Protein AF-A0A9P1H6F4-F1 (afdb_monomer)

pLDDT: mean 75.66, std 14.81, range [47.97, 95.88]

Radius of gyration: 27.4 Å; Cα contacts (8 Å, |Δi|>4): 92; chains: 1; bounding box: 58×53×86 Å

Foldseek 3Di:
DPQLVVQLVLLLVVLVVVVVVVVVVLVVVPPVVCVVVPPLVVVLVVVLVVLVVQLVSLVVQLCCLVPVVVPGDDDPPPFQFFDPVDTDTSPPPVSVVSNVVSVVSNVVSVVCNVCSVVVSVVSVVVSVVVVVVVVVPPPPVVVVVVVVVVVVVVVSVVVVVVVVVVSVVVSVCRNVVSCVVVVPPDPPPPPDPVNVVVVVVVVVVVVVVVVVVCCCVVVPCPDPDPPDDDPDPPDDDDDDDDPPPPPPPDDDDD

Organism: NCBI:txid1442378

Solvent-accessible surface area (backbone atoms only — not comparable to full-atom values): 15198 Å² total; per-residue (Å²): 131,79,58,67,62,56,59,49,52,57,51,52,50,50,50,47,49,52,48,50,53,52,48,48,59,56,58,67,66,44,64,78,57,56,69,78,53,63,51,61,69,58,50,49,51,52,53,49,54,48,49,52,51,50,31,52,51,25,48,51,50,31,47,33,62,72,47,49,63,76,70,49,73,75,68,92,77,81,69,61,53,37,62,70,101,44,93,36,47,46,91,44,70,56,38,58,50,50,41,51,55,28,46,51,50,30,52,52,38,51,51,52,60,70,43,42,66,58,52,51,54,51,50,57,54,50,52,58,58,49,56,69,53,53,79,76,46,84,86,71,49,69,70,63,49,54,61,51,50,60,56,47,54,58,65,54,50,55,58,49,51,55,50,50,54,52,50,52,53,49,47,50,50,53,50,51,50,27,36,61,74,63,66,62,73,75,79,85,54,74,80,49,67,82,58,46,53,61,51,54,52,51,50,53,51,51,51,52,53,50,48,54,54,50,47,52,66,73,60,49,80,74,75,80,76,78,89,75,82,80,96,65,94,67,92,70,93,76,82,76,83,79,91,80,75,77,82,81,78,77,84,76,85,131

Nearest PDB structures (foldseek):
  3ja6-assembly1_I  TM=1.968E-01  e=1.877E-01  Escherichia coli
  8i21-assembly1_A  TM=1.907E-01  e=8.204E+00  Saccharomyces cerevisiae S288C

Mean predicted aligned error: 12.51 Å

Sequence (254 aa):
MRGSEIYFFSWLTLSQAVAIVFLQFNTFSSVAEMRKMLDGNRMLKINACFLIILALVACYYTWFFWKGLDILPGSECGRDYAFFFSKASIYGWLRTLQKVVWGILMATSGICLLFLPCIYLMGRQASSMFEDMSDMEDHEVGHVFGDMIHQMRFQVSVPFLITAIFATSFVTLSAELPIHWNGITGVQSMKPVGQLVPFVVAIGLSVNVFYQVVKRYLFGDDGGGSDCDNDSDDGDGVQCPQLSQLDDQYGIPL

Secondary structure (DSSP, 8-state):
--SHHHHHHHHHHHHHHHHHHHHHHHHHT-HHHHTTT--HHHHHHHHHHHHHHHHHHHHHHHHIIIIIHHHSPPPTTS--EEESSSEEEIIIIIHHHHHHHHHHHHHHHHHHHHHHHHHHHHHHHHHHHHHHHHTT-TTTHHHHHHHHHHHHHHHHHHHHHHHHHHHHHHHHHHHHHHHHHTT--STT-S-SHHHHHHHHHHHHHHHHHHHHHHHHHHS--------------------PPP--SSSSS-----

Structure (mmCIF, N/CA/C/O backbone):
data_AF-A0A9P1H6F4-F1
#
_entry.id   AF-A0A9P1H6F4-F1
#
loop_
_atom_site.group_PDB
_atom_site.id
_atom_site.type_symbol
_atom_site.label_atom_id
_atom_site.label_alt_id
_atom_site.label_comp_id
_atom_site.label_asym_id
_atom_site.label_entity_id
_atom_site.label_seq_id
_atom_site.pdbx_PDB_ins_code
_atom_site.Cartn_x
_atom_site.Cartn_y
_atom_site.Cartn_z
_atom_site.occupancy
_atom_site.B_iso_or_equiv
_atom_site.auth_seq_id
_atom_site.auth_comp_id
_atom_site.auth_asym_id
_atom_site.auth_atom_id
_atom_site.pdbx_PDB_model_num
ATOM 1 N N . MET A 1 1 ? -21.251 -3.566 19.341 1.00 49.12 1 MET A N 1
ATOM 2 C CA . MET A 1 1 ? -20.561 -4.018 18.109 1.00 49.12 1 MET A CA 1
ATOM 3 C C . MET A 1 1 ? -19.944 -2.899 17.245 1.00 49.12 1 MET A C 1
ATOM 5 O O . MET A 1 1 ? -19.369 -3.242 16.232 1.00 49.12 1 MET A O 1
ATOM 9 N N . ARG A 1 2 ? -19.969 -1.594 17.592 1.00 54.22 2 ARG A N 1
ATOM 10 C CA . ARG A 1 2 ? -19.520 -0.532 16.649 1.00 54.22 2 ARG A CA 1
ATOM 11 C C . ARG A 1 2 ? -18.096 0.024 16.827 1.00 54.22 2 ARG A C 1
ATOM 13 O O . ARG A 1 2 ? -17.611 0.688 15.923 1.00 54.22 2 ARG A O 1
ATOM 20 N N . GLY A 1 3 ? -17.420 -0.226 17.950 1.00 53.19 3 GLY A N 1
ATOM 21 C CA . GLY A 1 3 ? -16.064 0.302 18.177 1.00 53.19 3 GLY A CA 1
ATOM 22 C C . GLY A 1 3 ? -14.970 -0.553 17.534 1.00 53.19 3 GLY A C 1
ATOM 23 O O . GLY A 1 3 ? -14.107 -0.042 16.831 1.00 53.19 3 GLY A O 1
ATOM 24 N N . SER A 1 4 ? -15.040 -1.872 17.726 1.00 53.03 4 SER A N 1
ATOM 25 C CA . SER A 1 4 ? -13.977 -2.819 17.369 1.00 53.03 4 SER A CA 1
ATOM 26 C C . SER A 1 4 ? -13.657 -2.915 15.873 1.00 53.03 4 SER A C 1
ATOM 28 O O . SER A 1 4 ? -12.507 -3.149 15.508 1.00 53.03 4 SER A O 1
ATOM 30 N N . GLU A 1 5 ? -14.650 -2.710 15.006 1.00 59.59 5 GLU A N 1
ATOM 31 C CA . GLU A 1 5 ? -14.491 -2.796 13.546 1.00 59.59 5 GLU A CA 1
ATOM 32 C C . GLU A 1 5 ? -13.590 -1.679 12.991 1.00 59.59 5 GLU A C 1
ATOM 34 O O . GLU A 1 5 ? -12.865 -1.878 12.017 1.00 59.59 5 GLU A O 1
ATOM 39 N N . ILE A 1 6 ? -13.559 -0.520 13.654 1.00 59.78 6 ILE A N 1
ATOM 40 C CA . ILE A 1 6 ? -12.785 0.646 13.212 1.00 59.78 6 ILE A CA 1
ATOM 41 C C . ILE A 1 6 ? -11.283 0.441 13.481 1.00 59.78 6 ILE A C 1
ATOM 43 O O . ILE A 1 6 ? -10.440 0.827 12.669 1.00 59.78 6 ILE A O 1
ATOM 47 N N . TYR A 1 7 ? -10.930 -0.231 14.583 1.00 56.53 7 TYR A N 1
ATOM 48 C CA . TYR A 1 7 ? -9.532 -0.527 14.922 1.00 56.53 7 TYR A CA 1
ATOM 49 C C . TYR A 1 7 ? -8.914 -1.570 13.984 1.00 56.53 7 TYR A C 1
ATOM 51 O O . TYR A 1 7 ? -7.739 -1.458 13.633 1.00 56.53 7 TYR A O 1
ATOM 59 N N . PHE A 1 8 ? -9.719 -2.542 13.543 1.00 57.94 8 PHE A N 1
ATOM 60 C CA . PHE A 1 8 ? -9.331 -3.525 12.533 1.00 57.94 8 PHE A CA 1
ATOM 61 C C . PHE A 1 8 ? -8.997 -2.845 11.202 1.00 57.94 8 PHE A C 1
ATOM 63 O O . PHE A 1 8 ? -7.945 -3.099 10.615 1.00 57.94 8 PHE A O 1
ATOM 70 N N . PHE A 1 9 ? -9.854 -1.917 10.769 1.00 58.94 9 PHE A N 1
ATOM 71 C CA . PHE A 1 9 ? -9.670 -1.201 9.511 1.00 58.94 9 PHE A CA 1
ATOM 72 C C . PHE A 1 9 ? -8.384 -0.361 9.511 1.00 58.94 9 PHE A C 1
ATOM 74 O O . PHE A 1 9 ? -7.624 -0.414 8.551 1.00 58.94 9 PHE A O 1
ATOM 81 N N . SER A 1 10 ? -8.080 0.334 10.616 1.00 60.88 10 SER A N 1
ATOM 82 C CA . SER A 1 10 ? -6.888 1.189 10.743 1.00 60.88 10 SER A CA 1
ATOM 83 C C . SER A 1 10 ? -5.559 0.416 10.682 1.00 60.88 10 SER A C 1
ATOM 85 O O . SER A 1 10 ? -4.596 0.871 10.056 1.00 60.88 10 SER A O 1
ATOM 87 N N . TRP A 1 11 ? -5.495 -0.773 11.284 1.00 60.31 11 TRP A N 1
ATOM 88 C CA . TRP A 1 11 ? -4.294 -1.615 11.248 1.00 60.31 11 TRP A CA 1
ATOM 89 C C . TRP A 1 11 ? -4.117 -2.341 9.915 1.00 60.31 11 TRP A C 1
ATOM 91 O O . TRP A 1 11 ? -3.005 -2.380 9.378 1.00 60.31 11 TRP A O 1
ATOM 101 N N . LEU A 1 12 ? -5.215 -2.834 9.336 1.00 63.44 12 LEU A N 1
ATOM 102 C CA . LEU A 1 12 ? -5.216 -3.429 8.004 1.00 63.44 12 LEU A CA 1
ATOM 103 C C . LEU A 1 12 ? -4.669 -2.431 6.978 1.00 63.44 12 LEU A C 1
ATOM 105 O O . LEU A 1 12 ? -3.762 -2.755 6.222 1.00 63.44 12 LEU A O 1
ATOM 109 N N . THR A 1 13 ? -5.108 -1.179 7.026 1.00 63.62 13 THR A N 1
ATOM 110 C CA . THR A 1 13 ? -4.606 -0.132 6.129 1.00 63.62 13 THR A CA 1
ATOM 111 C C . THR A 1 13 ? -3.166 0.292 6.395 1.00 63.62 13 THR A C 1
ATOM 113 O O . THR A 1 13 ? -2.501 0.693 5.452 1.00 63.62 13 THR A O 1
ATOM 116 N N . LEU A 1 14 ? -2.652 0.205 7.631 1.00 64.62 14 LEU A N 1
ATOM 117 C CA . LEU A 1 14 ? -1.231 0.468 7.906 1.00 64.62 14 LEU A CA 1
ATOM 118 C C . LEU A 1 14 ? -0.372 -0.626 7.264 1.00 64.62 14 LEU A C 1
ATOM 120 O O . LEU A 1 14 ? 0.584 -0.332 6.554 1.00 64.62 14 LEU A O 1
ATOM 124 N N . SER A 1 15 ? -0.740 -1.891 7.480 1.00 62.56 15 SER A N 1
ATOM 125 C CA . SER A 1 15 ? -0.035 -3.032 6.889 1.00 62.56 15 SER A CA 1
ATOM 126 C C . SER A 1 15 ? -0.139 -3.042 5.358 1.00 62.56 15 SER A C 1
ATOM 128 O O . SER A 1 15 ? 0.855 -3.293 4.682 1.00 62.56 15 SER A O 1
ATOM 130 N N . GLN A 1 16 ? -1.293 -2.657 4.805 1.00 63.84 16 GLN A N 1
ATOM 131 C CA . GLN A 1 16 ? -1.476 -2.454 3.370 1.00 63.84 16 GLN A CA 1
ATOM 132 C C . GLN A 1 16 ? -0.688 -1.252 2.854 1.00 63.84 16 GLN A C 1
ATOM 134 O O . GLN A 1 16 ? -0.071 -1.367 1.807 1.00 63.84 16 GLN A O 1
ATOM 139 N N . ALA A 1 17 ? -0.633 -0.127 3.569 1.00 61.78 17 ALA A N 1
ATOM 140 C CA . ALA A 1 17 ? 0.166 1.026 3.163 1.00 61.78 17 ALA A CA 1
ATOM 141 C C . ALA A 1 17 ? 1.660 0.679 3.133 1.00 61.78 17 ALA A C 1
ATOM 143 O O . ALA A 1 17 ? 2.339 1.004 2.165 1.00 61.78 17 ALA A O 1
ATOM 144 N N . VAL A 1 18 ? 2.159 -0.049 4.136 1.00 64.69 18 VAL A N 1
ATOM 145 C CA . VAL A 1 18 ? 3.541 -0.549 4.154 1.00 64.69 18 VAL A CA 1
ATOM 146 C C . VAL A 1 18 ? 3.776 -1.530 3.009 1.00 64.69 18 VAL A C 1
ATOM 148 O O . VAL A 1 18 ? 4.771 -1.394 2.306 1.00 64.69 18 VAL A O 1
ATOM 151 N N . ALA A 1 19 ? 2.859 -2.471 2.770 1.00 61.47 19 ALA A N 1
ATOM 152 C CA . ALA A 1 19 ? 2.961 -3.410 1.657 1.00 61.47 19 ALA A CA 1
ATOM 153 C C . ALA A 1 19 ? 2.922 -2.701 0.298 1.00 61.47 19 ALA A C 1
ATOM 155 O O . ALA A 1 19 ? 3.686 -3.062 -0.583 1.00 61.47 19 ALA A O 1
ATOM 156 N N . ILE A 1 20 ? 2.095 -1.668 0.128 1.00 62.69 20 ILE A N 1
ATOM 157 C CA . ILE A 1 20 ? 2.017 -0.866 -1.097 1.00 62.69 20 ILE A CA 1
ATOM 158 C C . ILE A 1 20 ? 3.311 -0.072 -1.293 1.00 62.69 20 ILE A C 1
ATOM 160 O O . ILE A 1 20 ? 3.851 -0.072 -2.393 1.00 62.69 20 ILE A O 1
ATOM 164 N N . VAL A 1 21 ? 3.848 0.555 -0.243 1.00 62.50 21 VAL A N 1
ATOM 165 C CA . VAL A 1 21 ? 5.129 1.278 -0.306 1.00 62.50 21 VAL A CA 1
ATOM 166 C C . VAL A 1 21 ? 6.282 0.322 -0.633 1.00 62.50 21 VAL A C 1
ATOM 168 O O . VAL A 1 21 ? 7.111 0.629 -1.488 1.00 62.50 21 VAL A O 1
ATOM 171 N N . PHE A 1 22 ? 6.311 -0.864 -0.019 1.00 61.53 22 PHE A N 1
ATOM 172 C CA . PHE A 1 22 ? 7.299 -1.898 -0.329 1.00 61.53 22 PHE A CA 1
ATOM 173 C C . PHE A 1 22 ? 7.138 -2.441 -1.745 1.00 61.53 22 PHE A C 1
ATOM 175 O O . PHE A 1 22 ? 8.130 -2.581 -2.455 1.00 61.53 22 PHE A O 1
ATOM 182 N N . LEU A 1 23 ? 5.909 -2.730 -2.174 1.00 56.09 23 LEU A N 1
ATOM 183 C CA . LEU A 1 23 ? 5.624 -3.159 -3.537 1.00 56.09 23 LEU A CA 1
ATOM 184 C C . LEU A 1 23 ? 6.142 -2.115 -4.514 1.00 56.09 23 LEU A C 1
ATOM 186 O O . LEU A 1 23 ? 6.874 -2.491 -5.409 1.00 56.09 23 LEU A O 1
ATOM 190 N N . GLN A 1 24 ? 5.893 -0.826 -4.279 1.00 60.03 24 GLN A N 1
ATOM 191 C CA . GLN A 1 24 ? 6.371 0.251 -5.145 1.00 60.03 24 GLN A CA 1
ATOM 192 C C . GLN A 1 24 ? 7.884 0.366 -5.223 1.00 60.03 24 GLN A C 1
ATOM 194 O O . GLN A 1 24 ? 8.406 0.557 -6.318 1.00 60.03 24 GLN A O 1
ATOM 199 N N . PHE A 1 25 ? 8.591 0.219 -4.103 1.00 55.44 25 PHE A N 1
ATOM 200 C CA . PHE A 1 25 ? 10.053 0.216 -4.119 1.00 55.44 25 PHE A CA 1
ATOM 201 C C . PHE A 1 25 ? 10.594 -0.947 -4.967 1.00 55.44 25 PHE A C 1
ATOM 203 O O . PHE A 1 25 ? 11.562 -0.793 -5.709 1.00 55.44 25 PHE A O 1
ATOM 210 N N . ASN A 1 26 ? 9.910 -2.093 -4.922 1.00 51.62 26 ASN A N 1
ATOM 211 C CA . ASN A 1 26 ? 10.248 -3.262 -5.726 1.00 51.62 26 ASN A CA 1
ATOM 212 C C . ASN A 1 26 ? 9.799 -3.130 -7.195 1.00 51.62 26 ASN A C 1
ATOM 214 O O . ASN A 1 26 ? 10.526 -3.571 -8.081 1.00 51.62 26 ASN A O 1
ATOM 218 N N . THR A 1 27 ? 8.670 -2.478 -7.499 1.00 53.06 27 THR A N 1
ATOM 219 C CA . THR A 1 27 ? 8.260 -2.202 -8.888 1.00 53.06 27 THR A CA 1
ATOM 220 C C . THR A 1 27 ? 9.206 -1.204 -9.550 1.00 53.06 27 THR A C 1
ATOM 222 O O . THR A 1 27 ? 9.515 -1.350 -10.729 1.00 53.06 27 THR A O 1
ATOM 225 N N . PHE A 1 28 ? 9.730 -0.237 -8.789 1.00 52.31 28 PHE A N 1
ATOM 226 C CA . PHE A 1 28 ? 10.756 0.699 -9.260 1.00 52.31 28 PHE A CA 1
ATOM 227 C C . PHE A 1 28 ? 12.088 0.003 -9.584 1.00 52.31 28 PHE A C 1
ATOM 229 O O . PHE A 1 28 ? 12.832 0.473 -10.437 1.00 52.31 28 PHE A O 1
ATOM 236 N N . SER A 1 29 ? 12.384 -1.139 -8.953 1.00 53.78 29 SER A N 1
ATOM 237 C CA . SER A 1 29 ? 13.586 -1.935 -9.239 1.00 53.78 29 SER A CA 1
ATOM 238 C C . SER A 1 29 ? 13.543 -2.636 -10.604 1.00 53.78 29 SER A C 1
ATOM 240 O O . SER A 1 29 ? 14.583 -3.081 -11.090 1.00 53.78 29 SER A O 1
ATOM 242 N N . SER A 1 30 ? 12.375 -2.756 -11.241 1.00 56.19 30 SER A N 1
ATOM 243 C CA . SER A 1 30 ? 12.238 -3.378 -12.560 1.00 56.19 30 SER A CA 1
ATOM 244 C C . SER A 1 30 ? 12.576 -2.374 -13.670 1.00 56.19 30 SER A C 1
ATOM 246 O O . SER A 1 30 ? 11.705 -1.851 -14.368 1.00 56.19 30 SER A O 1
ATOM 248 N N . VAL A 1 31 ? 13.875 -2.124 -13.846 1.00 48.03 31 VAL A N 1
ATOM 249 C CA . VAL A 1 31 ? 14.471 -1.225 -14.856 1.00 48.03 31 VAL A CA 1
ATOM 250 C C . VAL A 1 31 ? 13.989 -1.526 -16.291 1.00 48.03 31 VAL A C 1
ATOM 252 O O . VAL A 1 31 ? 13.907 -0.622 -17.119 1.00 48.03 31 VAL A O 1
ATOM 255 N N . ALA A 1 32 ? 13.583 -2.766 -16.584 1.00 50.22 32 ALA A N 1
ATOM 256 C CA . ALA A 1 32 ? 13.133 -3.190 -17.913 1.00 50.22 32 ALA A CA 1
ATOM 257 C C . ALA A 1 32 ? 11.721 -2.696 -18.309 1.00 50.22 32 ALA A C 1
ATOM 259 O O . ALA A 1 32 ? 11.457 -2.499 -19.493 1.00 50.22 32 ALA A O 1
ATOM 260 N N . GLU A 1 33 ? 10.823 -2.453 -17.347 1.00 56.53 33 GLU A N 1
ATOM 261 C CA . GLU A 1 33 ? 9.472 -1.913 -17.617 1.00 56.53 33 GLU A CA 1
ATOM 262 C C . GLU A 1 33 ? 9.468 -0.375 -17.663 1.00 56.53 33 GLU A C 1
ATOM 264 O O . GLU A 1 33 ? 8.653 0.227 -18.364 1.00 56.53 33 GLU A O 1
ATOM 269 N N . MET A 1 34 ? 10.436 0.277 -17.001 1.00 50.38 34 MET A N 1
ATOM 270 C CA . MET A 1 34 ? 10.606 1.734 -17.075 1.00 50.38 34 MET A CA 1
ATOM 271 C C . MET A 1 34 ? 10.836 2.227 -18.509 1.00 50.38 34 MET A C 1
ATOM 273 O O . MET A 1 34 ? 10.336 3.292 -18.860 1.00 50.38 34 MET A O 1
ATOM 277 N N . ARG A 1 35 ? 11.535 1.449 -19.350 1.00 54.47 35 ARG A N 1
ATOM 278 C CA . ARG A 1 35 ? 11.856 1.844 -20.734 1.00 54.47 35 ARG A CA 1
ATOM 279 C C . ARG A 1 35 ? 10.642 1.825 -21.670 1.00 54.47 35 ARG A C 1
ATOM 281 O O . ARG A 1 35 ? 10.586 2.620 -22.595 1.00 54.47 35 ARG A O 1
ATOM 288 N N . LYS A 1 36 ? 9.661 0.942 -21.439 1.00 53.50 36 LYS A N 1
ATOM 289 C CA . LYS A 1 36 ? 8.455 0.822 -22.287 1.00 53.50 36 LYS A CA 1
ATOM 290 C C . LYS A 1 36 ? 7.311 1.735 -21.845 1.00 53.50 36 LYS A C 1
ATOM 292 O O . LYS A 1 36 ? 6.423 2.030 -22.637 1.00 53.50 36 LYS A O 1
ATOM 297 N N . MET A 1 37 ? 7.348 2.229 -20.607 1.00 53.03 37 MET A N 1
ATOM 298 C CA . MET A 1 37 ? 6.386 3.208 -20.085 1.00 53.03 37 MET A CA 1
ATOM 299 C C . MET A 1 37 ? 6.862 4.666 -20.221 1.00 53.03 37 MET A C 1
ATOM 301 O O . MET A 1 37 ? 6.352 5.542 -19.521 1.00 53.03 37 MET A O 1
ATOM 305 N N . LEU A 1 38 ? 7.805 4.936 -21.134 1.00 55.53 38 LEU A N 1
ATOM 306 C CA . LEU A 1 38 ? 8.495 6.219 -21.348 1.00 55.53 38 LEU A CA 1
ATOM 307 C C . LEU A 1 38 ? 7.613 7.380 -21.855 1.00 55.53 38 LEU A C 1
ATOM 309 O O . LEU A 1 38 ? 8.129 8.413 -22.267 1.00 55.53 38 LEU A O 1
ATOM 313 N N . ASP A 1 39 ? 6.287 7.281 -21.764 1.00 69.75 39 ASP A N 1
ATOM 314 C CA . ASP A 1 39 ? 5.454 8.480 -21.710 1.00 69.75 39 ASP A CA 1
ATOM 315 C C . ASP A 1 39 ? 5.683 9.121 -20.329 1.00 69.75 39 ASP A C 1
ATOM 317 O O . ASP A 1 39 ? 4.920 8.898 -19.383 1.00 69.75 39 ASP A O 1
ATOM 321 N N . GLY A 1 40 ? 6.741 9.931 -20.187 1.00 70.81 40 GLY A N 1
ATOM 322 C CA . GLY A 1 40 ? 7.112 10.578 -18.916 1.00 70.81 40 GLY A CA 1
ATOM 323 C C . GLY A 1 40 ? 5.940 11.317 -18.246 1.00 70.81 40 GLY A C 1
ATOM 324 O O . GLY A 1 40 ? 5.812 11.345 -17.020 1.00 70.81 40 GLY A O 1
ATOM 325 N N . ASN A 1 41 ? 4.994 11.808 -19.053 1.00 78.06 41 ASN A N 1
ATOM 326 C CA . ASN A 1 41 ? 3.755 12.429 -18.592 1.00 78.06 41 ASN A CA 1
ATOM 327 C C . ASN A 1 41 ? 2.766 11.451 -17.927 1.00 78.06 41 ASN A C 1
ATOM 329 O O . ASN A 1 41 ? 2.052 11.854 -17.008 1.00 78.06 41 ASN A O 1
ATOM 333 N N . ARG A 1 42 ? 2.673 10.187 -18.367 1.00 80.12 42 ARG A N 1
ATOM 334 C CA . ARG A 1 42 ? 1.785 9.180 -17.754 1.00 80.12 42 ARG A CA 1
ATOM 335 C C . ARG A 1 42 ? 2.327 8.728 -16.403 1.00 80.12 42 ARG A C 1
ATOM 337 O O . ARG A 1 42 ? 1.576 8.726 -15.430 1.00 80.12 42 ARG A O 1
ATOM 344 N N . MET A 1 43 ? 3.623 8.434 -16.324 1.00 72.62 43 MET A N 1
ATOM 345 C CA . MET A 1 43 ? 4.273 8.010 -15.078 1.00 72.62 43 MET A CA 1
ATOM 346 C C . MET A 1 43 ? 4.220 9.100 -14.011 1.00 72.62 43 MET A C 1
ATOM 348 O O . MET A 1 43 ? 3.869 8.826 -12.864 1.00 72.62 43 MET A O 1
ATOM 352 N N . LEU A 1 44 ? 4.463 10.358 -14.393 1.00 79.69 44 LEU A N 1
ATOM 353 C CA . LEU A 1 44 ? 4.309 11.478 -13.470 1.00 79.69 44 LEU A CA 1
ATOM 354 C C . LEU A 1 44 ? 2.877 11.575 -12.932 1.00 79.69 44 LEU A C 1
ATOM 356 O O . LEU A 1 44 ? 2.697 11.741 -11.730 1.00 79.69 44 LEU A O 1
ATOM 360 N N . LYS A 1 45 ? 1.856 11.456 -13.791 1.00 84.06 45 LYS A N 1
ATOM 361 C CA . LYS A 1 45 ? 0.448 11.510 -13.363 1.00 84.06 45 LYS A CA 1
ATOM 362 C C . LYS A 1 45 ? 0.107 10.385 -12.389 1.00 84.06 45 LYS A C 1
ATOM 364 O O . LYS A 1 45 ? -0.561 10.645 -11.392 1.00 84.06 45 LYS A O 1
ATOM 369 N N . ILE A 1 46 ? 0.580 9.166 -12.652 1.00 82.12 46 ILE A N 1
ATOM 370 C CA . ILE A 1 46 ? 0.372 8.009 -11.770 1.00 82.12 46 ILE A CA 1
ATOM 371 C C . ILE A 1 46 ? 1.063 8.241 -10.420 1.00 82.12 46 ILE A C 1
ATOM 373 O O . ILE A 1 46 ? 0.416 8.127 -9.380 1.00 82.12 46 ILE A O 1
ATOM 377 N N . ASN A 1 47 ? 2.333 8.657 -10.425 1.00 79.94 47 ASN A N 1
ATOM 378 C CA . ASN A 1 47 ? 3.097 8.933 -9.205 1.00 79.94 47 ASN A CA 1
ATOM 379 C C . ASN A 1 47 ? 2.503 10.097 -8.400 1.00 79.94 47 ASN A C 1
ATOM 381 O O . ASN A 1 47 ? 2.399 10.018 -7.179 1.00 79.94 47 ASN A O 1
ATOM 385 N N . ALA A 1 48 ? 2.062 11.162 -9.071 1.00 86.88 48 ALA A N 1
ATOM 386 C CA . ALA A 1 48 ? 1.404 12.298 -8.438 1.00 86.88 48 ALA A CA 1
ATOM 387 C C . ALA A 1 48 ? 0.066 11.894 -7.811 1.00 86.88 48 ALA A C 1
ATOM 389 O O . ALA A 1 48 ? -0.185 12.205 -6.648 1.00 86.88 48 ALA A O 1
ATOM 390 N N . CYS A 1 49 ? -0.775 11.163 -8.550 1.00 88.56 49 CYS A N 1
ATOM 391 C CA . CYS A 1 49 ? -2.036 10.632 -8.037 1.00 88.56 49 CYS A CA 1
ATOM 392 C C . CYS A 1 49 ? -1.795 9.767 -6.797 1.00 88.56 49 CYS A C 1
ATOM 394 O O . CYS A 1 49 ? -2.464 9.932 -5.777 1.00 88.56 49 CYS A O 1
ATOM 396 N N . PHE A 1 50 ? -0.777 8.912 -6.850 1.00 82.69 50 PHE A N 1
ATOM 397 C CA . PHE A 1 50 ? -0.410 8.064 -5.734 1.00 82.69 50 PHE A CA 1
ATOM 398 C C . PHE A 1 50 ? 0.070 8.857 -4.509 1.00 82.69 50 PHE A C 1
ATOM 400 O O . PHE A 1 50 ? -0.410 8.613 -3.404 1.00 82.69 50 PHE A O 1
ATOM 407 N N . LEU A 1 51 ? 0.961 9.840 -4.686 1.00 84.44 51 LEU A N 1
ATOM 408 C CA . LEU A 1 51 ? 1.420 10.714 -3.599 1.00 84.44 51 LEU A CA 1
ATOM 409 C C . LEU A 1 51 ? 0.263 11.488 -2.956 1.00 84.44 51 LEU A C 1
ATOM 411 O O . LEU A 1 51 ? 0.227 11.633 -1.735 1.00 84.44 51 LEU A O 1
ATOM 415 N N . ILE A 1 52 ? -0.702 11.944 -3.758 1.00 89.56 52 ILE A N 1
ATOM 416 C CA . ILE A 1 52 ? -1.915 12.601 -3.261 1.00 89.56 52 ILE A CA 1
ATOM 417 C C . ILE A 1 52 ? -2.740 11.627 -2.416 1.00 89.56 52 ILE A C 1
ATOM 419 O O . ILE A 1 52 ? -3.130 11.971 -1.301 1.00 89.56 52 ILE A O 1
ATOM 423 N N . ILE A 1 53 ? -2.978 10.404 -2.903 1.00 87.81 53 ILE A N 1
ATOM 424 C CA . ILE A 1 53 ? -3.699 9.371 -2.145 1.00 87.81 53 ILE A CA 1
ATOM 425 C C . ILE A 1 53 ? -2.977 9.080 -0.824 1.00 87.81 53 ILE A C 1
ATOM 427 O O . ILE A 1 53 ? -3.615 9.056 0.228 1.00 87.81 53 ILE A O 1
ATOM 431 N N . LEU A 1 54 ? -1.651 8.925 -0.850 1.00 83.62 54 LEU A N 1
ATOM 432 C CA . LEU A 1 54 ? -0.847 8.678 0.346 1.00 83.62 54 LEU A CA 1
ATOM 433 C C . LEU A 1 54 ? -0.960 9.827 1.358 1.00 83.62 54 LEU A C 1
ATOM 435 O O . LEU A 1 54 ? -1.138 9.575 2.549 1.00 83.62 54 LEU A O 1
ATOM 439 N N . ALA A 1 55 ? -0.913 11.079 0.896 1.00 89.50 55 ALA A N 1
ATOM 440 C CA . ALA A 1 55 ? -1.071 12.254 1.748 1.00 89.50 55 ALA A CA 1
ATOM 441 C C . ALA A 1 55 ? -2.473 12.329 2.377 1.00 89.50 55 ALA A C 1
ATOM 443 O O . ALA A 1 55 ? -2.601 12.618 3.568 1.00 89.50 55 ALA A O 1
ATOM 444 N N . LEU A 1 56 ? -3.527 12.015 1.614 1.00 90.88 56 LEU A N 1
ATOM 445 C CA . LEU A 1 56 ? -4.903 11.957 2.122 1.00 90.88 56 LEU A CA 1
ATOM 446 C C . LEU A 1 56 ? -5.064 10.873 3.193 1.00 90.88 56 LEU A C 1
ATOM 448 O O . LEU A 1 56 ? -5.638 11.129 4.253 1.00 90.88 56 LEU A O 1
ATOM 452 N N . VAL A 1 57 ? -4.507 9.686 2.947 1.00 87.25 57 VAL A N 1
ATOM 453 C CA . VAL A 1 57 ? -4.495 8.573 3.903 1.00 87.25 57 VAL A CA 1
ATOM 454 C C . VAL A 1 57 ? -3.734 8.959 5.175 1.00 87.25 57 VAL A C 1
ATOM 456 O O . VAL A 1 57 ? -4.256 8.795 6.278 1.00 87.25 57 VAL A O 1
ATOM 459 N N . ALA A 1 58 ? -2.536 9.536 5.045 1.00 89.19 58 ALA A N 1
ATOM 460 C CA . ALA A 1 58 ? -1.737 9.982 6.185 1.00 89.19 58 ALA A CA 1
ATOM 461 C C . ALA A 1 58 ? -2.443 11.082 6.995 1.00 89.19 58 ALA A C 1
ATOM 463 O O . ALA A 1 58 ? -2.406 11.066 8.228 1.00 89.19 58 ALA A O 1
ATOM 464 N N . CYS A 1 59 ? -3.130 12.008 6.322 1.00 94.56 59 CYS A N 1
ATOM 465 C CA . CYS A 1 59 ? -3.936 13.047 6.956 1.00 94.56 59 CYS A CA 1
ATOM 466 C C . CYS A 1 59 ? -5.091 12.443 7.769 1.00 94.56 59 CYS A C 1
ATOM 468 O O . CYS A 1 59 ? -5.241 12.756 8.953 1.00 94.56 59 CYS A O 1
ATOM 470 N N . TYR A 1 60 ? -5.851 11.517 7.173 1.00 92.75 60 TYR A N 1
ATOM 471 C CA . TYR A 1 60 ? -6.936 10.816 7.858 1.00 92.75 60 TYR A CA 1
ATOM 472 C C . TYR A 1 60 ? -6.437 10.057 9.093 1.00 92.75 60 TYR A C 1
ATOM 474 O O . TYR A 1 60 ? -7.011 10.210 10.171 1.00 92.75 60 TYR A O 1
ATOM 482 N N . TYR A 1 61 ? -5.342 9.297 8.982 1.00 89.12 61 TYR A N 1
ATOM 483 C CA . TYR A 1 61 ? -4.795 8.558 10.123 1.00 89.12 61 TYR A CA 1
ATOM 484 C C . TYR A 1 61 ? -4.246 9.462 11.213 1.00 89.12 61 TYR A C 1
ATOM 486 O O . TYR A 1 61 ? -4.475 9.210 12.398 1.00 89.12 61 TYR A O 1
ATOM 494 N N . THR A 1 62 ? -3.580 10.550 10.832 1.00 94.25 62 THR A N 1
ATOM 495 C CA . THR A 1 62 ? -3.146 11.564 11.791 1.00 94.25 62 THR A CA 1
ATOM 496 C C . THR A 1 62 ? -4.359 12.095 12.552 1.00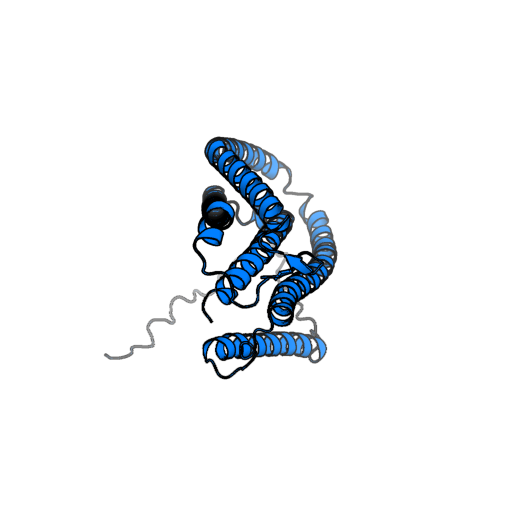 94.25 62 THR A C 1
ATOM 498 O O . THR A 1 62 ? -4.393 12.025 13.778 1.00 94.25 62 THR A O 1
ATOM 501 N N . TRP A 1 63 ? -5.415 12.522 11.857 1.00 95.69 63 TRP A N 1
ATOM 502 C CA . TRP A 1 63 ? -6.648 12.956 12.513 1.00 95.69 63 TRP A CA 1
ATOM 503 C C . TRP A 1 63 ? -7.254 11.864 13.410 1.00 95.69 63 TRP A C 1
ATOM 505 O O . TRP A 1 63 ? -7.633 12.141 14.551 1.00 95.69 63 TRP A O 1
ATOM 515 N N . PHE A 1 64 ? -7.294 10.616 12.943 1.00 93.06 64 PHE A N 1
ATOM 516 C CA . PHE A 1 64 ? -7.858 9.490 13.679 1.00 93.06 64 PHE A CA 1
ATOM 517 C C . PHE A 1 64 ? -7.136 9.256 15.013 1.00 93.06 64 PHE A C 1
ATOM 519 O O . PHE A 1 64 ? -7.774 9.228 16.064 1.00 93.06 64 PHE A O 1
ATOM 526 N N . PHE A 1 65 ? -5.804 9.170 15.020 1.00 93.12 65 PHE A N 1
ATOM 527 C CA . PHE A 1 65 ? -5.044 8.933 16.255 1.00 93.12 65 PHE A CA 1
ATOM 528 C C . PHE A 1 65 ? -5.011 10.150 17.192 1.00 93.12 65 PHE A C 1
ATOM 530 O O . PHE A 1 65 ? -4.871 10.002 18.417 1.00 93.12 65 PHE A O 1
ATOM 537 N N . TRP A 1 66 ? -5.146 11.358 16.642 1.00 95.62 66 TRP A N 1
ATOM 538 C CA . TRP A 1 66 ? -5.179 12.596 17.417 1.00 95.62 66 TRP A CA 1
ATOM 539 C C . TRP A 1 66 ? -6.539 12.903 18.033 1.00 95.62 66 TRP A C 1
ATOM 541 O O . TRP A 1 66 ? -6.568 13.304 19.193 1.00 95.62 66 TRP A O 1
ATOM 551 N N . LYS A 1 67 ? -7.632 12.712 17.292 1.00 95.88 67 LYS A N 1
ATOM 552 C CA . LYS A 1 67 ? -8.991 13.089 17.704 1.00 95.88 67 LYS A CA 1
ATOM 553 C C . LYS A 1 67 ? -10.007 11.972 17.530 1.00 95.88 67 LYS A C 1
ATOM 555 O O . LYS A 1 67 ? -10.807 11.765 18.435 1.00 95.88 67 LYS A O 1
ATOM 560 N N . GLY A 1 68 ? -9.967 11.244 16.415 1.00 93.56 68 GLY A N 1
ATOM 561 C CA . GLY A 1 68 ? -10.953 10.195 16.124 1.00 93.56 68 GLY A CA 1
ATOM 562 C C . GLY A 1 68 ? -11.073 9.157 17.244 1.00 93.56 68 GLY A C 1
ATOM 563 O O . GLY A 1 68 ? -12.177 8.819 17.657 1.00 93.56 68 GLY A O 1
ATOM 564 N N . LEU A 1 69 ? -9.943 8.737 17.810 1.00 90.69 69 LEU A N 1
ATOM 565 C CA . LEU A 1 69 ? -9.877 7.747 18.884 1.00 90.69 69 LEU A CA 1
ATOM 566 C C . LEU A 1 69 ? -10.552 8.188 20.196 1.00 90.69 69 LEU A C 1
ATOM 568 O O . LEU A 1 69 ? -11.011 7.337 20.952 1.00 90.69 69 LEU A O 1
ATOM 572 N N . ASP A 1 70 ? -10.592 9.496 20.475 1.00 93.81 70 ASP A N 1
ATOM 573 C CA . ASP A 1 70 ? -11.210 10.043 21.695 1.00 93.81 70 ASP A CA 1
ATOM 574 C C . ASP A 1 70 ? -12.732 10.172 21.566 1.00 93.81 70 ASP A C 1
ATOM 576 O O . ASP A 1 70 ? -13.434 10.278 22.566 1.00 93.81 70 ASP A O 1
ATOM 580 N N . ILE A 1 71 ? -13.241 10.191 20.331 1.00 93.94 71 ILE A N 1
ATOM 581 C CA . ILE A 1 71 ? -14.674 10.315 20.035 1.00 93.94 71 ILE A CA 1
ATOM 582 C C . ILE A 1 71 ? -15.364 8.945 20.117 1.00 93.94 71 ILE A C 1
ATOM 584 O O . ILE A 1 71 ? -16.573 8.865 20.336 1.00 93.94 71 ILE A O 1
ATOM 588 N N . LEU A 1 72 ? -14.610 7.858 19.935 1.00 86.69 72 LEU A N 1
ATOM 589 C CA . LEU A 1 72 ? -15.154 6.508 19.971 1.00 86.69 72 LEU A CA 1
ATOM 590 C C . LEU A 1 72 ? -15.542 6.121 21.407 1.00 86.69 72 LEU A C 1
ATOM 592 O O . LEU A 1 72 ? -14.733 6.297 22.321 1.00 86.69 72 LEU A O 1
ATOM 596 N N . PRO A 1 73 ? -16.752 5.569 21.623 1.00 86.75 73 PRO A N 1
ATOM 597 C CA . PRO A 1 73 ? -17.118 5.039 22.927 1.00 86.75 73 PRO A CA 1
ATOM 598 C C . PRO A 1 73 ? -16.168 3.889 23.268 1.00 86.75 73 PRO A C 1
ATOM 600 O O . PRO A 1 73 ? -16.050 2.933 22.496 1.00 86.75 73 PRO A O 1
ATOM 603 N N . GLY A 1 74 ? -15.486 3.999 24.409 1.00 81.69 74 GLY A N 1
ATOM 604 C CA . GLY A 1 74 ? -14.632 2.928 24.915 1.00 81.69 74 GLY A CA 1
ATOM 605 C C . GLY A 1 74 ? -15.437 1.647 25.127 1.00 81.69 74 GLY A C 1
ATOM 606 O O . GLY A 1 74 ? -16.641 1.698 25.399 1.00 81.69 74 GLY A O 1
ATOM 607 N N . SER A 1 75 ? -14.792 0.489 24.986 1.00 80.38 75 SER A N 1
ATOM 608 C CA . SER A 1 75 ? -15.470 -0.768 25.291 1.00 80.38 75 SER A CA 1
ATOM 609 C C . SER A 1 75 ? -15.759 -0.886 26.792 1.00 80.38 75 SER A C 1
ATOM 611 O O . SER A 1 75 ? -14.979 -0.455 27.644 1.00 80.38 75 SER A O 1
ATOM 613 N N . GLU A 1 76 ? -16.877 -1.523 27.140 1.00 80.56 76 GLU A N 1
ATOM 614 C CA . GLU A 1 76 ? -17.230 -1.828 28.537 1.00 80.56 76 GLU A CA 1
ATOM 615 C C . GLU A 1 76 ? -16.234 -2.808 29.192 1.00 80.56 76 GLU A C 1
ATOM 617 O O . GLU A 1 76 ? -16.198 -2.947 30.412 1.00 80.56 76 GLU A O 1
ATOM 622 N N . CYS A 1 77 ? -15.371 -3.456 28.398 1.00 73.38 77 CYS A N 1
ATOM 623 C CA . CYS A 1 77 ? -14.379 -4.433 28.849 1.00 73.38 77 CYS A CA 1
ATOM 624 C C . CYS A 1 77 ? -13.124 -3.816 29.495 1.00 73.38 77 CYS A C 1
ATOM 626 O O . CYS A 1 77 ? -12.146 -4.520 29.754 1.00 73.38 77 CYS A O 1
ATOM 628 N N . GLY A 1 78 ? -13.130 -2.516 29.792 1.00 75.00 78 GLY A N 1
ATOM 629 C CA . GLY A 1 78 ? -12.136 -1.840 30.627 1.00 75.00 78 GLY A CA 1
ATOM 630 C C . GLY A 1 78 ? -10.757 -1.637 29.990 1.00 75.00 78 GLY A C 1
ATOM 631 O O . GLY A 1 78 ? -10.020 -0.766 30.455 1.00 75.00 78 GLY A O 1
ATOM 632 N N . ARG A 1 79 ? -10.379 -2.394 28.946 1.00 81.50 79 ARG A N 1
ATOM 633 C CA . ARG A 1 79 ? -9.120 -2.225 28.198 1.00 81.50 79 ARG A CA 1
ATOM 634 C C . ARG A 1 79 ? -9.239 -2.715 26.754 1.00 81.50 79 ARG A C 1
ATOM 636 O O . ARG A 1 79 ? -9.411 -3.909 26.529 1.00 81.50 79 ARG A O 1
ATOM 643 N N . ASP A 1 80 ? -9.015 -1.807 25.807 1.00 88.94 80 ASP A N 1
ATOM 644 C CA . ASP A 1 80 ? -8.898 -2.126 24.382 1.00 88.94 80 ASP A CA 1
ATOM 645 C C . ASP A 1 80 ? -7.439 -2.414 24.001 1.00 88.94 80 ASP A C 1
ATOM 647 O O . ASP A 1 80 ? -6.530 -1.607 24.250 1.00 88.94 80 ASP A O 1
ATOM 651 N N . TYR A 1 81 ? -7.213 -3.577 23.390 1.00 89.38 81 TYR A N 1
ATOM 652 C CA . TYR A 1 81 ? -5.884 -4.051 23.004 1.00 89.38 81 TYR A CA 1
ATOM 653 C C . TYR A 1 81 ? -5.703 -4.077 21.485 1.0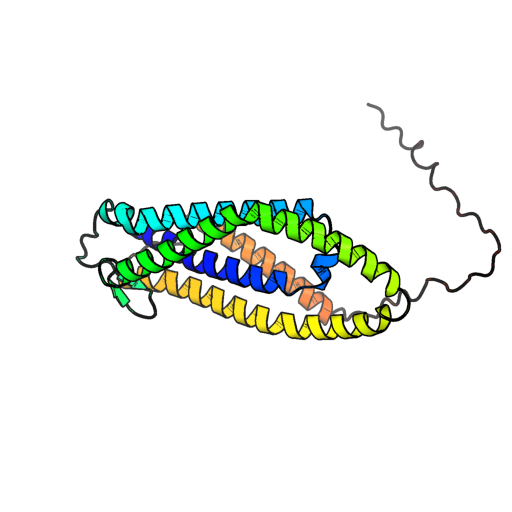0 89.38 81 TYR A C 1
ATOM 655 O O . TYR A 1 81 ? -6.601 -4.484 20.752 1.00 89.38 81 TYR A O 1
ATOM 663 N N . ALA A 1 82 ? -4.510 -3.712 21.017 1.00 88.44 82 ALA A N 1
ATOM 664 C CA . ALA A 1 82 ? -4.090 -3.857 19.626 1.00 88.44 82 ALA A CA 1
ATOM 665 C C . ALA A 1 82 ? -2.786 -4.652 19.518 1.00 88.44 82 ALA A C 1
ATOM 667 O O . ALA A 1 82 ? -2.020 -4.782 20.478 1.00 88.44 82 ALA A O 1
ATOM 668 N N . PHE A 1 83 ? -2.549 -5.184 18.321 1.00 84.81 83 PHE A N 1
ATOM 669 C CA . PHE A 1 83 ? -1.347 -5.927 17.984 1.00 84.81 83 PHE A CA 1
ATOM 670 C C . PHE A 1 83 ? -0.203 -4.980 17.636 1.00 84.81 83 PHE A C 1
ATOM 672 O O . PHE A 1 83 ? -0.299 -4.199 16.702 1.00 84.81 83 PHE A O 1
ATOM 679 N N . PHE A 1 84 ? 0.893 -5.074 18.383 1.00 80.94 84 PHE A N 1
ATOM 680 C CA . PHE A 1 84 ? 2.168 -4.437 18.051 1.00 80.94 84 PHE A CA 1
ATOM 681 C C . PHE A 1 84 ? 3.296 -5.412 18.407 1.00 80.94 84 PHE A C 1
ATOM 683 O O . PHE A 1 84 ? 4.038 -5.196 19.364 1.00 80.94 84 PHE A O 1
ATOM 690 N N . PHE A 1 85 ? 3.307 -6.591 17.765 1.00 84.88 85 PHE A N 1
ATOM 691 C CA . PHE A 1 85 ? 4.144 -7.761 18.124 1.00 84.88 85 PHE A CA 1
ATOM 692 C C . PHE A 1 85 ? 3.942 -8.315 19.546 1.00 84.88 85 PHE A C 1
ATOM 694 O O . PHE A 1 85 ? 4.501 -9.337 19.928 1.00 84.88 85 PHE A O 1
ATOM 701 N N . SER A 1 86 ? 3.117 -7.644 20.334 1.00 89.56 86 SER A N 1
ATOM 702 C CA . SER A 1 86 ? 2.745 -7.954 21.699 1.00 89.56 86 SER A CA 1
ATOM 703 C C . SER A 1 86 ? 1.372 -7.340 21.962 1.00 89.56 86 SER A C 1
ATOM 705 O O . SER A 1 86 ? 0.875 -6.518 21.179 1.00 89.56 86 SER A O 1
ATOM 707 N N . LYS A 1 87 ? 0.744 -7.756 23.061 1.00 90.50 87 LYS A N 1
ATOM 708 C CA . LYS A 1 87 ? -0.533 -7.210 23.515 1.00 90.50 87 LYS A CA 1
ATOM 709 C C . LYS A 1 87 ? -0.317 -5.804 24.076 1.00 90.50 87 LYS A C 1
ATOM 711 O O . LYS A 1 87 ? 0.070 -5.651 25.233 1.00 90.50 87 LYS A O 1
ATOM 716 N N . ALA A 1 88 ? -0.574 -4.780 23.264 1.00 91.38 88 ALA A N 1
ATOM 717 C CA . ALA A 1 88 ? -0.396 -3.379 23.636 1.00 91.38 88 ALA A CA 1
ATOM 718 C C . ALA A 1 88 ? -1.750 -2.686 23.849 1.00 91.38 88 ALA A C 1
ATOM 720 O O . ALA A 1 88 ? -2.700 -2.905 23.101 1.00 91.38 88 ALA A O 1
ATOM 721 N N . SER A 1 89 ? -1.846 -1.843 24.882 1.00 91.44 89 SER A N 1
ATOM 722 C CA . SER A 1 89 ? -3.036 -1.011 25.106 1.00 91.44 89 SER A CA 1
ATOM 723 C C . SER A 1 89 ? -3.098 0.100 24.062 1.00 91.44 89 SER A C 1
ATOM 725 O O . SER A 1 89 ? -2.122 0.837 23.888 1.00 91.44 89 SER A O 1
ATOM 727 N N . ILE A 1 90 ? -4.251 0.243 23.404 1.00 90.50 90 ILE A N 1
ATOM 728 C CA . ILE A 1 90 ? -4.460 1.246 22.354 1.00 90.50 90 ILE A CA 1
ATOM 729 C C . ILE A 1 90 ? -4.318 2.657 22.918 1.00 90.50 90 ILE A C 1
ATOM 731 O O . ILE A 1 90 ? -3.678 3.495 22.300 1.00 90.50 90 ILE A O 1
ATOM 735 N N . TYR A 1 91 ? -4.845 2.910 24.116 1.00 91.62 91 TYR A N 1
ATOM 736 C CA . TYR A 1 91 ? -4.785 4.221 24.770 1.00 91.62 91 TYR A CA 1
ATOM 737 C C . TYR A 1 91 ? -3.434 4.514 25.448 1.00 91.62 91 TYR A C 1
ATOM 739 O O . TYR A 1 91 ? -3.248 5.598 25.997 1.00 91.62 91 TYR A O 1
ATOM 747 N N . GLY A 1 92 ? -2.492 3.565 25.419 1.00 91.94 92 GLY A N 1
ATOM 748 C CA . GLY A 1 92 ? -1.165 3.703 26.014 1.00 91.94 92 GLY A CA 1
ATOM 749 C C . GLY A 1 92 ? -0.108 4.248 25.048 1.00 91.94 92 GLY A C 1
ATOM 750 O O . GLY A 1 92 ? -0.369 5.083 24.184 1.00 91.94 92 GLY A O 1
ATOM 751 N N . TRP A 1 93 ? 1.116 3.731 25.184 1.00 93.81 93 TRP A N 1
ATOM 752 C CA . TRP A 1 93 ? 2.282 4.132 24.388 1.00 93.81 93 TRP A CA 1
ATOM 753 C C . TRP A 1 93 ? 2.098 3.928 22.876 1.00 93.81 93 TRP A C 1
ATOM 755 O O . TRP A 1 93 ? 2.655 4.687 22.081 1.00 93.81 93 TRP A O 1
ATOM 765 N N . LEU A 1 94 ? 1.280 2.947 22.476 1.00 89.81 94 LEU A N 1
ATOM 766 C CA . LEU A 1 94 ? 1.014 2.642 21.073 1.00 89.81 94 LEU A CA 1
ATOM 767 C C . LEU A 1 94 ? 0.367 3.826 20.346 1.00 89.81 94 LEU A C 1
ATOM 769 O O . LEU A 1 94 ? 0.729 4.122 19.210 1.00 89.81 94 LEU A O 1
ATOM 773 N N . ARG A 1 95 ? -0.543 4.552 21.007 1.00 92.69 95 ARG A N 1
ATOM 774 C CA . ARG A 1 95 ? -1.149 5.762 20.441 1.00 92.69 95 ARG A CA 1
ATOM 775 C C . ARG A 1 95 ? -0.105 6.828 20.153 1.00 92.69 95 ARG A C 1
ATOM 777 O O . ARG A 1 95 ? -0.155 7.453 19.099 1.00 92.69 95 ARG A O 1
ATOM 784 N N . THR A 1 96 ? 0.827 7.045 21.077 1.00 94.94 96 THR A N 1
ATOM 785 C CA . THR A 1 96 ? 1.900 8.030 20.897 1.00 94.94 96 THR A CA 1
ATOM 786 C C . THR A 1 96 ? 2.802 7.642 19.735 1.00 94.94 96 THR A C 1
ATOM 788 O O . THR A 1 96 ? 3.092 8.485 18.892 1.00 94.94 96 THR A O 1
ATOM 791 N N . LEU A 1 97 ? 3.160 6.360 19.624 1.00 90.38 97 LEU A N 1
ATOM 792 C CA . LEU A 1 97 ? 3.928 5.853 18.489 1.00 90.38 97 LEU A CA 1
ATOM 793 C C . LEU A 1 97 ? 3.198 6.097 17.163 1.00 90.38 97 LEU A C 1
ATOM 795 O O . LEU A 1 97 ? 3.785 6.655 16.242 1.00 90.38 97 LEU A O 1
ATOM 799 N N . GLN A 1 98 ? 1.912 5.748 17.076 1.00 89.50 98 GLN A N 1
ATOM 800 C CA . GLN A 1 98 ? 1.122 5.948 15.858 1.00 89.50 98 GLN A CA 1
ATOM 801 C C . GLN A 1 98 ? 1.005 7.435 15.490 1.00 89.50 98 GLN A C 1
ATOM 803 O O . GLN A 1 98 ? 1.193 7.794 14.331 1.00 89.50 98 GLN A O 1
ATOM 808 N N . LYS A 1 99 ? 0.792 8.331 16.466 1.00 93.06 99 LYS A N 1
ATOM 809 C CA . LYS A 1 99 ? 0.801 9.787 16.226 1.00 93.06 99 LYS A CA 1
ATOM 810 C C . LYS A 1 99 ? 2.115 10.263 15.602 1.00 93.06 99 LYS A C 1
ATOM 812 O O . LYS A 1 99 ? 2.078 11.090 14.696 1.00 93.06 99 LYS A O 1
ATOM 817 N N . VAL A 1 100 ? 3.252 9.755 16.085 1.00 93.88 100 VAL A N 1
ATOM 818 C CA . VAL A 1 100 ? 4.581 10.120 15.574 1.00 93.88 100 VAL A CA 1
ATOM 819 C C . VAL A 1 100 ? 4.793 9.565 14.168 1.00 93.88 100 VAL A C 1
ATOM 821 O O . VAL A 1 100 ? 5.146 10.327 13.274 1.00 93.88 100 VAL A O 1
ATOM 824 N N . VAL A 1 101 ? 4.529 8.274 13.946 1.00 88.00 101 VAL A N 1
ATOM 825 C CA . VAL A 1 101 ? 4.722 7.620 12.639 1.00 88.00 101 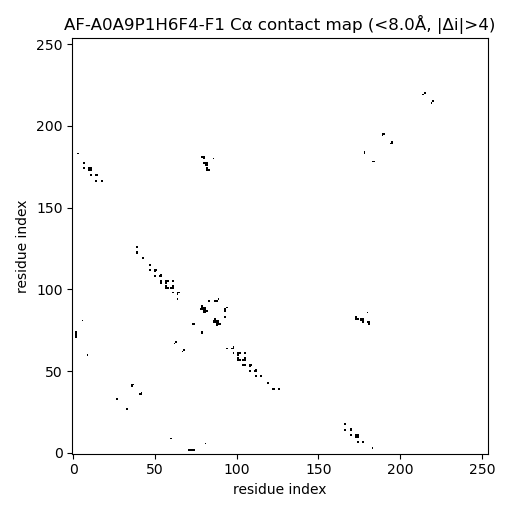VAL A CA 1
ATOM 826 C C . VAL A 1 101 ? 3.879 8.291 11.554 1.00 88.00 101 VAL A C 1
ATOM 828 O O . VAL A 1 101 ? 4.414 8.683 10.517 1.00 88.00 101 VAL A O 1
ATOM 831 N N . TRP A 1 102 ? 2.582 8.490 11.800 1.00 90.31 102 TRP A N 1
ATOM 832 C CA . TRP A 1 102 ? 1.698 9.139 10.828 1.00 90.31 102 TRP A CA 1
ATOM 833 C C . TRP A 1 102 ? 1.996 10.629 10.662 1.00 90.31 102 TRP A C 1
ATOM 835 O O . TRP A 1 102 ? 1.882 11.142 9.552 1.00 90.31 102 TRP A O 1
ATOM 845 N N . GLY A 1 103 ? 2.449 11.309 11.720 1.00 91.25 103 GLY A N 1
ATOM 846 C CA . GLY A 1 103 ? 2.913 12.693 11.640 1.00 91.25 103 GLY A CA 1
ATOM 847 C C . GLY A 1 103 ? 4.147 12.852 10.747 1.00 91.25 103 GLY A C 1
ATOM 848 O O . GLY A 1 103 ? 4.168 13.743 9.900 1.00 91.25 103 GLY A O 1
ATOM 849 N N . ILE A 1 104 ? 5.139 11.962 10.883 1.00 89.50 104 ILE A N 1
ATOM 850 C CA . ILE A 1 104 ? 6.320 11.925 10.006 1.00 89.50 104 ILE A CA 1
ATOM 851 C C . ILE A 1 104 ? 5.887 11.648 8.567 1.00 89.50 104 ILE A C 1
ATOM 853 O O . ILE A 1 104 ? 6.274 12.390 7.671 1.00 89.50 104 ILE A O 1
ATOM 857 N N . LEU A 1 105 ? 5.040 10.638 8.338 1.00 87.06 105 LEU A N 1
ATOM 858 C CA . LEU A 1 105 ? 4.579 10.300 6.990 1.00 87.06 105 LEU A CA 1
ATOM 859 C C . LEU A 1 105 ? 3.806 11.456 6.338 1.00 87.06 105 LEU A C 1
ATOM 861 O O . LEU A 1 105 ? 4.015 11.754 5.163 1.00 87.06 105 LEU A O 1
ATOM 865 N N . MET A 1 106 ? 2.947 12.140 7.098 1.00 92.12 106 MET A N 1
ATOM 866 C CA . MET A 1 106 ? 2.222 13.316 6.623 1.00 92.12 106 MET A CA 1
ATOM 867 C C . MET A 1 106 ? 3.193 14.443 6.248 1.00 92.12 106 MET A C 1
ATOM 869 O O . MET A 1 106 ? 3.105 14.965 5.138 1.00 92.12 106 MET A O 1
ATOM 873 N N . ALA A 1 107 ? 4.182 14.742 7.098 1.00 93.25 107 ALA A N 1
ATOM 874 C CA . ALA A 1 107 ? 5.211 15.737 6.802 1.00 93.25 107 ALA A CA 1
ATOM 875 C C . ALA A 1 107 ? 6.032 15.373 5.552 1.00 93.25 107 ALA A C 1
ATOM 877 O O . ALA A 1 107 ? 6.187 16.205 4.659 1.00 93.25 107 ALA A O 1
ATOM 878 N N . THR A 1 108 ? 6.505 14.129 5.441 1.00 87.75 108 THR A N 1
ATOM 879 C CA . THR A 1 108 ? 7.267 13.654 4.278 1.00 87.75 108 THR A CA 1
ATOM 880 C C . THR A 1 108 ? 6.435 13.720 3.000 1.00 87.75 108 THR A C 1
ATOM 882 O O . THR A 1 108 ? 6.910 14.258 2.005 1.00 87.75 108 THR A O 1
ATOM 885 N N . SER A 1 109 ? 5.184 13.249 3.018 1.00 87.50 109 SER A N 1
ATOM 886 C CA . SER A 1 109 ? 4.300 13.317 1.845 1.00 87.50 109 SER A CA 1
ATOM 887 C C . SER A 1 109 ? 4.012 14.761 1.417 1.00 87.50 109 SER A C 1
ATOM 889 O O . SER A 1 109 ? 4.054 15.061 0.225 1.00 87.50 109 SER A O 1
ATOM 891 N N . GLY A 1 110 ? 3.821 15.680 2.371 1.00 90.94 110 GLY A N 1
ATOM 892 C CA . GLY A 1 110 ? 3.673 17.109 2.096 1.00 90.94 110 GLY A CA 1
ATOM 893 C C . GLY A 1 110 ? 4.924 17.714 1.458 1.00 90.94 110 GLY A C 1
ATOM 894 O O . GLY A 1 110 ? 4.820 18.412 0.452 1.00 90.94 110 GLY A O 1
ATOM 895 N N . ILE A 1 111 ? 6.111 17.391 1.979 1.00 92.19 111 ILE A N 1
ATOM 896 C CA . ILE A 1 111 ? 7.395 17.808 1.398 1.00 92.19 111 ILE A CA 1
ATOM 897 C C . ILE A 1 111 ? 7.535 17.270 -0.035 1.00 92.19 111 ILE A C 1
ATOM 899 O O . ILE A 1 111 ? 7.828 18.037 -0.949 1.00 92.19 111 ILE A O 1
ATOM 903 N N . CYS A 1 112 ? 7.266 15.984 -0.269 1.00 86.62 112 CYS A N 1
ATOM 904 C CA . CYS A 1 112 ? 7.321 15.389 -1.606 1.00 86.62 112 CYS A CA 1
ATOM 905 C C . CYS A 1 112 ? 6.356 16.066 -2.593 1.00 86.62 112 CYS A C 1
ATOM 907 O O . CYS A 1 112 ? 6.731 16.303 -3.739 1.00 86.62 112 CYS A O 1
ATOM 909 N N . LEU A 1 113 ? 5.141 16.416 -2.157 1.00 90.94 113 LEU A N 1
ATOM 910 C CA . LEU A 1 113 ? 4.175 17.146 -2.984 1.00 90.94 113 LEU A CA 1
ATOM 911 C C . LEU A 1 113 ? 4.658 18.563 -3.326 1.00 90.94 113 LEU A C 1
ATOM 913 O O . LEU A 1 113 ? 4.474 19.003 -4.460 1.00 90.94 113 LEU A O 1
ATOM 917 N N . LEU A 1 114 ? 5.320 19.256 -2.393 1.00 94.12 114 LEU A N 1
ATOM 918 C CA . LEU A 1 114 ? 5.920 20.571 -2.651 1.00 94.12 114 LEU A CA 1
ATOM 919 C C . LEU A 1 114 ? 7.056 20.501 -3.680 1.00 94.12 114 LEU A C 1
ATOM 921 O O . LEU A 1 114 ? 7.191 21.402 -4.504 1.00 94.12 114 LEU A O 1
ATOM 925 N N . PHE A 1 115 ? 7.847 19.425 -3.663 1.00 91.50 115 PHE A N 1
ATOM 926 C CA . PHE A 1 115 ? 8.944 19.210 -4.611 1.00 91.50 115 PHE A CA 1
ATOM 927 C C . PHE A 1 115 ? 8.514 18.561 -5.935 1.00 91.50 115 PHE A C 1
ATOM 929 O O . PHE A 1 115 ? 9.339 18.439 -6.840 1.00 91.50 115 PHE A O 1
ATOM 936 N N . LEU A 1 116 ? 7.242 18.189 -6.100 1.00 89.38 116 LEU A N 1
ATOM 937 C CA . LEU A 1 116 ? 6.732 17.528 -7.306 1.00 89.38 116 LEU A CA 1
ATOM 938 C C . LEU A 1 116 ? 7.003 18.330 -8.598 1.00 89.38 116 LEU A C 1
ATOM 940 O O . LEU A 1 116 ? 7.476 17.726 -9.562 1.00 89.38 116 LEU A O 1
ATOM 944 N N . PRO A 1 117 ? 6.823 19.669 -8.646 1.00 90.19 117 PRO A N 1
ATOM 945 C CA . PRO A 1 117 ? 7.187 20.461 -9.822 1.00 90.19 117 PRO A CA 1
ATOM 946 C C . PRO A 1 117 ? 8.688 20.408 -10.132 1.00 90.19 117 PRO A C 1
ATOM 948 O O . PRO A 1 117 ? 9.067 20.299 -11.295 1.00 90.19 117 PRO A O 1
ATOM 951 N N . CYS A 1 118 ? 9.549 20.433 -9.110 1.00 88.75 118 CYS A N 1
ATOM 952 C CA . CYS A 1 118 ? 10.999 20.324 -9.290 1.00 88.75 118 CYS A CA 1
ATOM 953 C C . CYS A 1 118 ? 11.386 18.944 -9.832 1.00 88.75 118 CYS A C 1
ATOM 955 O O . CYS A 1 118 ? 12.155 18.856 -10.785 1.00 88.75 118 CYS A O 1
ATOM 957 N N . ILE A 1 119 ? 10.805 17.876 -9.275 1.00 83.88 119 ILE A N 1
ATOM 958 C CA . ILE A 1 119 ? 11.004 16.499 -9.745 1.00 83.88 119 ILE A CA 1
ATOM 959 C C . ILE A 1 119 ? 10.535 16.361 -11.197 1.00 83.88 119 ILE A C 1
ATOM 961 O O . ILE A 1 119 ? 11.219 15.737 -12.001 1.00 83.88 119 ILE A O 1
ATOM 965 N N . TYR A 1 120 ? 9.407 16.978 -11.556 1.00 86.00 120 TYR A N 1
ATOM 966 C CA . TYR A 1 120 ? 8.910 16.987 -12.930 1.00 86.00 120 TYR A CA 1
ATOM 967 C C . TYR A 1 120 ? 9.883 17.667 -13.899 1.00 86.00 120 TYR A C 1
ATOM 969 O O . TYR A 1 120 ? 10.182 17.115 -14.957 1.00 86.00 120 TYR A O 1
ATOM 977 N N . LEU A 1 121 ? 10.409 18.840 -13.535 1.00 88.00 121 LEU A N 1
ATOM 978 C CA . LEU A 1 121 ? 11.373 19.561 -14.368 1.00 88.00 121 LEU A CA 1
ATOM 979 C C . LEU A 1 121 ? 12.690 18.788 -14.513 1.00 88.00 121 LEU A C 1
ATOM 981 O O . LEU A 1 121 ? 13.190 18.652 -15.628 1.00 88.00 121 LEU A O 1
ATOM 985 N N . MET A 1 122 ? 13.211 18.225 -13.418 1.00 83.31 122 MET A N 1
ATOM 986 C CA . MET A 1 122 ? 14.414 17.388 -13.453 1.00 83.31 122 MET A CA 1
ATOM 987 C C . MET A 1 122 ? 14.199 16.114 -14.272 1.00 83.31 122 MET A C 1
ATOM 989 O O . MET A 1 122 ? 15.069 15.745 -15.050 1.00 83.31 122 MET 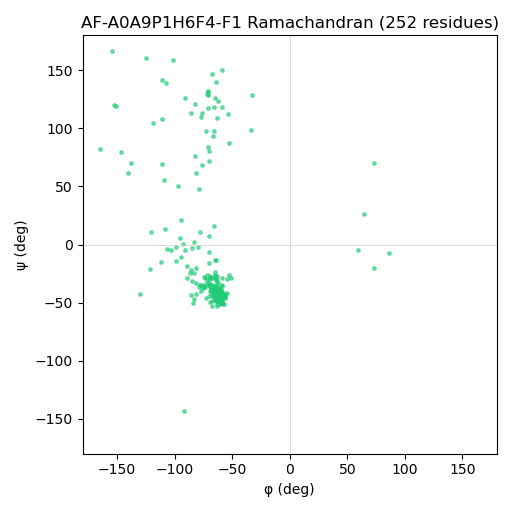A O 1
ATOM 993 N N . GLY A 1 123 ? 13.035 15.470 -14.148 1.00 79.69 123 GLY A N 1
ATOM 994 C CA . GLY A 1 123 ? 12.680 14.289 -14.934 1.00 79.69 123 GLY A CA 1
ATOM 995 C C . GLY A 1 123 ? 12.606 14.590 -16.430 1.00 79.69 123 GLY A C 1
ATOM 996 O O . GLY A 1 123 ? 13.125 13.818 -17.230 1.00 79.69 123 GLY A O 1
ATOM 997 N N . ARG A 1 124 ? 12.043 15.745 -16.807 1.00 84.00 124 ARG A N 1
ATOM 998 C CA . ARG A 1 124 ? 12.011 16.210 -18.201 1.00 84.00 124 ARG A CA 1
ATOM 999 C C . ARG A 1 124 ? 13.408 16.509 -18.755 1.00 84.00 124 ARG A C 1
ATOM 1001 O O . ARG A 1 124 ? 13.663 16.250 -19.924 1.00 84.00 124 ARG A O 1
ATOM 1008 N N . GLN A 1 125 ? 14.300 17.068 -17.941 1.00 87.12 125 GLN A N 1
ATOM 1009 C CA . GLN A 1 125 ? 15.682 17.330 -18.355 1.00 87.12 125 GLN A CA 1
ATOM 1010 C C . GLN A 1 125 ? 16.511 16.038 -18.442 1.00 87.12 125 GLN A C 1
ATOM 1012 O O . GLN A 1 125 ? 17.344 15.888 -19.331 1.00 87.12 125 GLN A O 1
ATOM 1017 N N . ALA A 1 126 ? 16.280 15.092 -17.533 1.00 78.44 126 ALA A N 1
ATOM 1018 C CA . ALA A 1 126 ? 16.943 13.795 -17.554 1.00 78.44 126 ALA A CA 1
ATOM 1019 C C . ALA A 1 126 ? 16.493 12.949 -18.752 1.00 78.44 126 ALA A C 1
ATOM 1021 O O . ALA A 1 126 ? 17.328 12.291 -19.364 1.00 78.44 126 ALA A O 1
ATOM 1022 N N . SER A 1 127 ? 15.206 12.997 -19.125 1.00 80.00 127 SER A N 1
ATOM 1023 C CA . SER A 1 127 ? 14.710 12.255 -20.288 1.00 80.00 127 SER A CA 1
ATOM 1024 C C . SER A 1 127 ? 15.378 12.708 -21.584 1.00 80.00 127 SER A C 1
ATOM 1026 O O . SER A 1 127 ? 15.757 11.854 -22.373 1.00 80.00 127 SER A O 1
ATOM 1028 N N . SER A 1 128 ? 15.604 14.016 -21.771 1.00 83.69 128 SER A N 1
ATOM 1029 C CA . SER A 1 128 ? 16.318 14.504 -22.961 1.00 83.69 128 SER A CA 1
ATOM 1030 C C . SER A 1 128 ? 17.780 14.053 -23.001 1.00 83.69 128 SER A C 1
ATOM 1032 O O . SER A 1 128 ? 18.283 13.731 -24.063 1.00 83.69 128 SER A O 1
ATOM 1034 N N . MET A 1 129 ? 18.459 13.976 -21.850 1.00 81.56 129 MET A N 1
ATOM 1035 C CA . MET A 1 129 ? 19.842 13.476 -21.803 1.00 81.56 129 MET A CA 1
ATOM 1036 C C . MET A 1 129 ? 19.942 11.975 -22.094 1.00 81.56 129 MET A C 1
ATOM 1038 O O . MET A 1 129 ? 20.980 11.508 -22.549 1.00 81.56 129 MET A O 1
ATOM 1042 N N . PHE A 1 130 ? 18.897 11.212 -21.770 1.00 77.06 130 PHE A N 1
ATOM 1043 C CA . PHE A 1 130 ? 18.888 9.768 -21.974 1.00 77.06 130 PHE A CA 1
ATOM 1044 C C . PHE A 1 130 ? 18.630 9.399 -23.439 1.00 77.06 130 PHE A C 1
ATOM 1046 O O . PHE A 1 130 ? 19.213 8.432 -23.917 1.00 77.06 130 PHE A O 1
ATOM 1053 N N . GLU A 1 131 ? 17.806 10.183 -24.139 1.00 81.38 131 GLU A N 1
ATOM 1054 C CA . GLU A 1 131 ? 17.557 10.040 -25.581 1.00 81.38 131 GLU A CA 1
ATOM 1055 C C . GLU A 1 131 ? 18.857 10.233 -26.383 1.00 81.38 131 GLU A C 1
ATOM 1057 O O . GLU A 1 131 ? 19.201 9.395 -27.211 1.00 81.38 131 GLU A O 1
ATOM 1062 N N . ASP A 1 132 ? 19.674 11.228 -26.016 1.00 82.31 132 ASP A N 1
ATOM 1063 C CA . ASP A 1 132 ? 20.990 11.451 -26.638 1.00 82.31 132 ASP A CA 1
ATOM 1064 C C . ASP A 1 132 ? 21.994 10.301 -26.389 1.00 82.31 132 ASP A C 1
ATOM 1066 O O . ASP A 1 132 ? 22.914 10.094 -27.181 1.00 82.31 132 ASP A O 1
ATOM 1070 N N . MET A 1 133 ? 21.862 9.563 -25.277 1.00 74.75 133 MET A N 1
ATOM 1071 C CA . MET A 1 133 ? 22.737 8.422 -24.969 1.00 74.75 133 MET A CA 1
ATOM 1072 C C . MET A 1 133 ? 22.269 7.122 -25.623 1.00 74.75 133 MET A C 1
ATOM 1074 O O . MET A 1 133 ? 23.115 6.293 -25.956 1.00 74.75 133 MET A O 1
ATOM 1078 N N . SER A 1 134 ? 20.958 6.927 -25.810 1.00 76.94 134 SER A N 1
ATOM 1079 C CA . SER A 1 134 ? 20.444 5.702 -26.433 1.00 76.94 134 SER A CA 1
ATOM 1080 C C . SER A 1 134 ? 20.892 5.553 -27.882 1.00 76.94 134 SER A C 1
ATOM 1082 O O . SER A 1 134 ? 21.224 4.443 -28.285 1.00 76.94 134 SER A O 1
ATOM 1084 N N . ASP A 1 135 ? 21.019 6.660 -28.616 1.00 76.56 135 ASP A N 1
ATOM 1085 C CA . ASP A 1 135 ? 21.436 6.649 -30.024 1.00 76.56 135 ASP A CA 1
ATOM 1086 C C . ASP A 1 135 ? 22.884 6.150 -30.230 1.00 76.56 135 ASP A C 1
ATOM 1088 O O . ASP A 1 135 ? 23.286 5.840 -31.351 1.00 76.56 135 ASP A O 1
ATOM 1092 N N . MET A 1 136 ? 23.690 6.046 -29.163 1.00 71.00 136 MET A N 1
ATOM 1093 C CA . MET A 1 136 ? 25.068 5.538 -29.233 1.00 71.00 136 MET A CA 1
ATOM 1094 C C . MET A 1 136 ? 25.198 4.036 -28.924 1.00 71.00 136 MET A C 1
ATOM 1096 O O . MET A 1 136 ? 26.273 3.475 -29.130 1.00 71.00 136 MET A O 1
ATOM 1100 N N . GLU A 1 137 ? 24.149 3.371 -28.427 1.00 67.25 137 GLU A N 1
ATOM 1101 C CA . GLU A 1 137 ? 24.240 2.019 -27.837 1.00 67.25 137 GLU A CA 1
ATOM 1102 C C . GLU A 1 137 ? 23.736 0.874 -28.742 1.00 67.25 137 GLU A C 1
ATOM 1104 O O . GLU A 1 137 ? 23.873 -0.301 -28.384 1.00 67.25 137 GLU A O 1
ATOM 1109 N N . ASP A 1 138 ? 23.178 1.182 -29.916 1.00 66.44 138 ASP A N 1
ATOM 1110 C CA . ASP A 1 138 ? 22.290 0.270 -30.657 1.00 66.44 138 ASP A CA 1
ATOM 1111 C C . ASP A 1 138 ? 22.935 -0.982 -31.287 1.00 66.44 138 ASP A C 1
ATOM 1113 O O . ASP A 1 138 ? 22.204 -1.858 -31.748 1.00 66.44 138 ASP A O 1
ATOM 1117 N N . HIS A 1 139 ? 24.265 -1.153 -31.267 1.00 65.56 139 HIS A N 1
ATOM 1118 C CA . HIS A 1 139 ? 24.898 -2.297 -31.949 1.00 65.56 139 HIS A CA 1
ATOM 1119 C C . HIS A 1 139 ? 25.554 -3.384 -31.082 1.00 65.56 139 HIS A C 1
ATOM 1121 O O . HIS A 1 139 ? 25.755 -4.482 -31.594 1.00 65.56 139 HIS A O 1
ATOM 1127 N N . GLU A 1 140 ? 25.822 -3.169 -29.788 1.00 65.50 140 GLU A N 1
ATOM 1128 C CA . GLU A 1 140 ? 26.519 -4.179 -28.954 1.00 65.50 140 GLU A CA 1
ATOM 1129 C C . GLU A 1 140 ? 25.728 -4.658 -27.723 1.00 65.50 140 GLU A C 1
ATOM 1131 O O . GLU A 1 140 ? 25.970 -5.748 -27.202 1.00 65.50 140 GLU A O 1
ATOM 1136 N N . VAL A 1 141 ? 24.741 -3.892 -27.251 1.00 65.69 141 VAL A N 1
ATOM 1137 C CA . VAL A 1 141 ? 24.165 -4.108 -25.909 1.00 65.69 141 VAL A CA 1
ATOM 1138 C C . VAL A 1 141 ? 23.040 -5.148 -25.876 1.00 65.69 141 VAL A C 1
ATOM 1140 O O . VAL A 1 141 ? 22.801 -5.769 -24.838 1.00 65.69 141 VAL A O 1
ATOM 1143 N N . GLY A 1 142 ? 22.389 -5.423 -27.009 1.00 67.12 142 GLY A N 1
ATOM 1144 C CA . GLY A 1 142 ? 21.236 -6.331 -27.076 1.00 67.12 142 GLY A CA 1
ATOM 1145 C C . GLY A 1 142 ? 21.524 -7.756 -26.585 1.00 67.12 142 GLY A C 1
ATOM 1146 O O . GLY A 1 142 ? 20.721 -8.325 -25.841 1.00 67.12 142 GLY A O 1
ATOM 1147 N N . HIS A 1 143 ? 22.688 -8.317 -26.930 1.00 69.56 143 HIS A N 1
ATOM 1148 C CA . HIS A 1 143 ? 23.023 -9.702 -26.581 1.00 69.56 143 HIS A CA 1
ATOM 1149 C C . HIS A 1 143 ? 23.405 -9.860 -25.100 1.00 69.56 143 HIS A C 1
ATOM 1151 O O . HIS A 1 143 ? 23.018 -10.832 -24.455 1.00 69.56 143 HIS A O 1
ATOM 1157 N N . VAL A 1 144 ? 24.116 -8.887 -24.520 1.00 71.56 144 VAL A N 1
ATOM 1158 C CA . VAL A 1 144 ? 24.492 -8.913 -23.092 1.00 71.56 144 VAL A CA 1
ATOM 1159 C C . VAL A 1 144 ? 23.263 -8.695 -22.202 1.00 71.56 144 VAL A C 1
ATOM 1161 O O . VAL A 1 144 ? 23.130 -9.305 -21.139 1.00 71.56 144 VAL A O 1
ATOM 1164 N N . PHE A 1 145 ? 22.328 -7.853 -22.646 1.00 70.31 145 PHE A N 1
ATOM 1165 C CA . PHE A 1 145 ? 21.129 -7.523 -21.881 1.00 70.31 145 PHE A CA 1
ATOM 1166 C C . PHE A 1 145 ? 20.123 -8.687 -21.821 1.00 70.31 145 PHE A C 1
ATOM 1168 O O . PHE A 1 145 ? 19.462 -8.869 -20.796 1.00 70.31 145 PHE A O 1
ATOM 1175 N N . GLY A 1 146 ? 20.035 -9.511 -22.873 1.00 68.31 146 GLY A N 1
ATOM 1176 C CA . GLY A 1 146 ? 19.152 -10.685 -22.927 1.00 68.31 146 GLY A CA 1
ATOM 1177 C C . GLY A 1 146 ? 19.452 -11.724 -21.839 1.00 68.31 146 GLY A C 1
ATOM 1178 O O . GLY A 1 146 ? 18.559 -12.083 -21.062 1.00 68.31 146 GLY A O 1
ATOM 1179 N N . ASP A 1 147 ? 20.718 -12.129 -21.715 1.00 70.88 147 ASP A N 1
ATOM 1180 C CA . ASP A 1 147 ? 21.156 -13.090 -20.692 1.00 70.88 147 ASP A CA 1
ATOM 1181 C C . ASP A 1 147 ? 21.004 -12.520 -19.273 1.00 70.88 147 ASP A C 1
ATOM 1183 O O . ASP A 1 147 ? 20.561 -13.207 -18.343 1.00 70.88 147 ASP A O 1
ATOM 1187 N N . MET A 1 148 ? 21.269 -11.220 -19.110 1.00 66.81 148 MET A N 1
ATOM 1188 C CA . MET A 1 148 ? 21.117 -10.532 -17.830 1.00 66.81 148 MET A CA 1
ATOM 1189 C C . MET A 1 148 ? 19.651 -10.467 -17.368 1.00 66.81 148 MET A C 1
ATOM 1191 O O . MET A 1 148 ? 19.363 -10.653 -16.181 1.00 66.81 148 MET A O 1
ATOM 1195 N N . ILE A 1 149 ? 18.702 -10.249 -18.287 1.00 66.62 149 ILE A N 1
ATOM 1196 C CA . ILE A 1 149 ? 17.262 -10.227 -17.982 1.00 66.62 149 ILE A CA 1
ATOM 1197 C C . ILE A 1 149 ? 16.788 -11.590 -17.470 1.00 66.62 149 ILE A C 1
ATOM 1199 O O . ILE A 1 149 ? 16.018 -11.649 -16.503 1.00 66.62 149 ILE A O 1
ATOM 1203 N N . HIS A 1 150 ? 17.220 -12.689 -18.096 1.00 65.38 150 HIS A N 1
ATOM 1204 C CA . HIS A 1 150 ? 16.774 -14.024 -17.696 1.00 65.38 150 HIS A CA 1
ATOM 1205 C C . HIS A 1 150 ? 17.266 -14.375 -16.283 1.00 65.38 150 HIS A C 1
ATOM 1207 O O . HIS A 1 150 ? 16.504 -14.889 -15.458 1.00 65.38 150 HIS A O 1
ATOM 1213 N N . GLN A 1 151 ? 18.509 -14.009 -15.962 1.00 70.94 151 GLN A N 1
ATOM 1214 C CA . GLN A 1 151 ? 19.082 -14.197 -14.630 1.00 70.94 151 GLN A CA 1
ATOM 1215 C C . GLN A 1 151 ? 18.416 -13.297 -13.569 1.00 70.94 151 GLN A C 1
ATOM 1217 O O . GLN A 1 151 ? 18.141 -13.758 -12.456 1.00 70.94 151 GLN A O 1
ATOM 1222 N N . MET A 1 152 ? 18.072 -12.048 -13.913 1.00 60.41 152 MET A N 1
ATOM 1223 C CA . MET A 1 152 ? 17.358 -11.135 -13.009 1.00 60.41 152 MET A CA 1
ATOM 1224 C C . MET A 1 152 ? 15.937 -11.609 -12.679 1.00 60.41 152 MET A C 1
ATOM 1226 O O . MET A 1 152 ? 15.516 -11.514 -11.527 1.00 60.41 152 MET A O 1
ATOM 1230 N N . ARG A 1 153 ? 15.192 -12.162 -13.646 1.00 63.69 153 ARG A N 1
ATOM 1231 C CA . ARG A 1 153 ? 13.808 -12.622 -13.414 1.00 63.69 153 ARG A CA 1
ATOM 1232 C C . ARG A 1 153 ? 13.717 -13.690 -12.327 1.00 63.69 153 ARG A C 1
ATOM 1234 O O . ARG A 1 153 ? 12.833 -13.620 -11.472 1.00 63.69 153 ARG A O 1
ATOM 1241 N N . PHE A 1 154 ? 14.644 -14.646 -12.321 1.00 65.69 154 PHE A N 1
ATOM 1242 C CA . PHE A 1 154 ? 14.665 -15.698 -11.307 1.00 65.69 154 PHE A CA 1
ATOM 1243 C C . PHE A 1 154 ? 15.067 -15.159 -9.926 1.00 65.69 154 PHE A C 1
ATOM 1245 O O . PHE A 1 154 ? 14.407 -15.462 -8.929 1.00 65.69 154 PHE A O 1
ATOM 1252 N N . GLN A 1 155 ? 16.096 -14.305 -9.863 1.00 66.62 155 GLN A N 1
ATOM 1253 C CA . GLN A 1 155 ? 16.557 -13.727 -8.596 1.00 66.62 155 GLN A CA 1
ATOM 1254 C C . GLN A 1 155 ? 15.560 -12.752 -7.963 1.00 66.62 155 GLN A C 1
ATOM 1256 O O . GLN A 1 155 ? 15.513 -12.663 -6.741 1.00 66.62 155 GLN A O 1
ATOM 1261 N N . VAL A 1 156 ? 14.738 -12.062 -8.755 1.00 66.75 156 VAL A N 1
ATOM 1262 C CA . VAL A 1 156 ? 13.704 -11.150 -8.242 1.00 66.75 156 VAL A CA 1
ATOM 1263 C C . VAL A 1 156 ? 12.439 -11.909 -7.812 1.00 66.75 156 VAL A C 1
ATOM 1265 O O . VAL A 1 156 ? 11.801 -11.535 -6.827 1.00 66.75 156 VAL A O 1
ATOM 1268 N N . SER A 1 157 ? 12.082 -13.012 -8.483 1.00 73.62 157 SER A N 1
ATOM 1269 C CA . SER A 1 157 ? 10.817 -13.720 -8.224 1.00 73.62 157 SER A CA 1
ATOM 1270 C C . SER A 1 157 ? 10.756 -14.425 -6.862 1.00 73.62 157 SER A C 1
ATOM 1272 O O . SER A 1 157 ? 9.708 -14.420 -6.215 1.00 73.62 157 SER A O 1
ATOM 1274 N N . VAL A 1 158 ? 11.845 -15.056 -6.416 1.00 75.44 158 VAL A N 1
ATOM 1275 C CA . VAL A 1 158 ? 11.876 -15.807 -5.145 1.00 75.44 158 VAL A CA 1
ATOM 1276 C C . VAL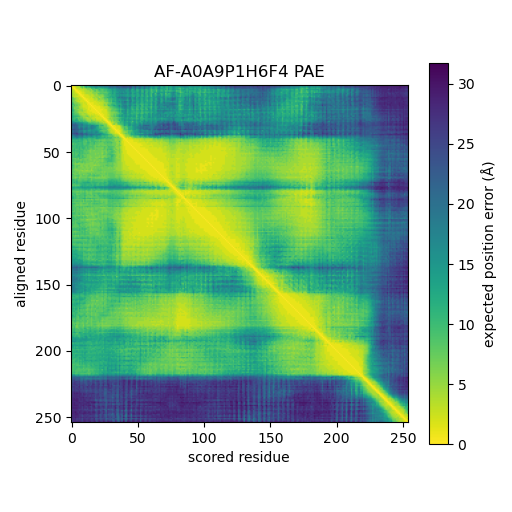 A 1 158 ? 11.740 -14.906 -3.905 1.00 75.44 158 VAL A C 1
ATOM 1278 O O . VAL A 1 158 ? 10.847 -15.165 -3.091 1.00 75.44 158 VAL A O 1
ATOM 1281 N N . PRO A 1 159 ? 12.547 -13.838 -3.720 1.00 73.62 159 PRO A N 1
ATOM 1282 C CA . PRO A 1 159 ? 12.405 -12.956 -2.561 1.00 73.62 159 PRO A CA 1
ATOM 1283 C C . PRO A 1 159 ? 11.060 -12.227 -2.560 1.00 73.62 159 PRO A C 1
ATOM 1285 O O . PRO A 1 159 ? 10.503 -11.988 -1.487 1.00 73.62 159 PRO A O 1
ATOM 1288 N N . PHE A 1 160 ? 10.496 -11.934 -3.735 1.00 74.38 160 PHE A N 1
ATOM 1289 C CA . PHE A 1 160 ? 9.155 -11.372 -3.854 1.00 74.38 160 PHE A CA 1
ATOM 1290 C C . PHE A 1 160 ? 8.093 -12.307 -3.265 1.00 74.38 160 PHE A C 1
ATOM 1292 O O . PHE A 1 160 ? 7.277 -11.877 -2.451 1.00 74.38 160 PHE A O 1
ATOM 1299 N N . LEU A 1 161 ? 8.138 -13.597 -3.613 1.00 77.38 161 LEU A N 1
ATOM 1300 C CA . LEU A 1 161 ? 7.198 -14.594 -3.103 1.00 77.38 161 LEU A CA 1
ATOM 1301 C C . LEU A 1 161 ? 7.326 -14.749 -1.580 1.00 77.38 161 LEU A C 1
ATOM 1303 O O . LEU A 1 161 ? 6.322 -14.699 -0.870 1.00 77.38 161 LEU A O 1
ATOM 1307 N N . ILE A 1 162 ? 8.554 -14.861 -1.063 1.00 78.81 162 ILE A N 1
ATOM 1308 C CA . ILE A 1 162 ? 8.812 -14.948 0.386 1.00 78.81 162 ILE A CA 1
ATOM 1309 C C . ILE A 1 162 ? 8.272 -13.707 1.107 1.00 78.81 162 ILE A C 1
ATOM 1311 O O . ILE A 1 162 ? 7.569 -13.826 2.112 1.00 78.81 162 ILE A O 1
ATOM 1315 N N . THR A 1 163 ? 8.548 -12.517 0.570 1.00 75.31 163 THR A N 1
ATOM 1316 C CA . THR A 1 163 ? 8.066 -11.248 1.128 1.00 75.31 163 T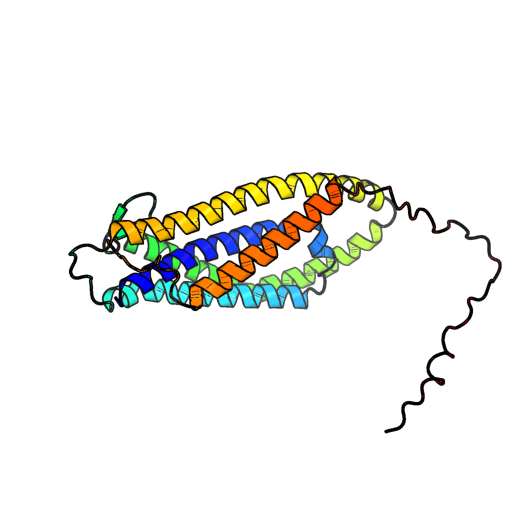HR A CA 1
ATOM 1317 C C . THR A 1 163 ? 6.541 -11.180 1.110 1.00 75.31 163 THR A C 1
ATOM 1319 O O . THR A 1 163 ? 5.941 -10.751 2.092 1.00 75.31 163 THR A O 1
ATOM 1322 N N . ALA A 1 164 ? 5.895 -11.650 0.041 1.00 74.81 164 ALA A N 1
ATOM 1323 C CA . ALA A 1 164 ? 4.441 -11.688 -0.066 1.00 74.81 164 ALA A CA 1
ATOM 1324 C C . ALA A 1 164 ? 3.804 -12.639 0.962 1.00 74.81 164 ALA A C 1
ATOM 1326 O O . ALA A 1 164 ? 2.833 -12.262 1.622 1.00 74.81 164 ALA A O 1
ATOM 1327 N N . ILE A 1 165 ? 4.357 -13.844 1.157 1.00 81.06 165 ILE A N 1
ATOM 1328 C CA . ILE A 1 165 ? 3.886 -14.789 2.188 1.00 81.06 165 ILE A CA 1
ATOM 1329 C C . ILE A 1 165 ? 4.056 -14.190 3.586 1.00 81.06 165 ILE A C 1
ATOM 1331 O O . ILE A 1 165 ? 3.142 -14.256 4.411 1.00 81.06 165 ILE A O 1
ATOM 1335 N N . PHE A 1 166 ? 5.212 -13.587 3.863 1.00 81.62 166 PHE A N 1
ATOM 1336 C CA . PHE A 1 166 ? 5.465 -12.953 5.151 1.00 81.62 166 PHE A CA 1
ATOM 1337 C C . PHE A 1 166 ? 4.503 -11.786 5.402 1.00 81.62 166 PHE A C 1
ATOM 1339 O O . PHE A 1 166 ? 3.871 -11.727 6.455 1.00 81.62 166 PHE A O 1
ATOM 1346 N N . ALA A 1 167 ? 4.337 -10.895 4.422 1.00 76.69 167 ALA A N 1
ATOM 1347 C CA . ALA A 1 167 ? 3.450 -9.743 4.521 1.00 76.69 167 ALA A CA 1
ATOM 1348 C C . ALA A 1 167 ? 1.993 -10.166 4.741 1.00 76.69 167 ALA A C 1
ATOM 1350 O O . ALA A 1 167 ? 1.341 -9.653 5.645 1.00 76.69 167 ALA A O 1
ATOM 1351 N N . THR A 1 168 ? 1.491 -11.136 3.974 1.00 77.94 168 THR A N 1
ATOM 1352 C CA . THR A 1 168 ? 0.118 -11.649 4.131 1.00 77.94 168 THR A CA 1
ATOM 1353 C C . THR A 1 168 ? -0.093 -12.309 5.489 1.00 77.94 168 THR A C 1
ATOM 1355 O O . THR A 1 168 ? -1.050 -11.973 6.180 1.00 77.94 168 THR A O 1
ATOM 1358 N N . SER A 1 169 ? 0.837 -13.160 5.928 1.00 82.75 169 SER A N 1
ATOM 1359 C CA . SER A 1 169 ? 0.781 -13.790 7.254 1.00 82.75 169 SER A CA 1
ATOM 1360 C C . SER A 1 169 ? 0.788 -12.749 8.373 1.00 82.75 169 SER A C 1
ATOM 1362 O O . SER A 1 169 ? 0.018 -12.843 9.327 1.00 82.75 169 SER A O 1
ATOM 1364 N N . PHE A 1 170 ? 1.630 -11.722 8.242 1.00 82.06 170 PHE A N 1
ATOM 1365 C CA . PHE A 1 170 ? 1.708 -10.627 9.198 1.00 82.06 170 PHE A CA 1
ATOM 1366 C C . PHE A 1 170 ? 0.398 -9.832 9.263 1.00 82.06 170 PHE A C 1
ATOM 1368 O O . PHE A 1 170 ? -0.110 -9.579 10.357 1.00 82.06 170 PHE A O 1
ATOM 1375 N N . VAL A 1 171 ? -0.186 -9.498 8.107 1.00 78.69 171 VAL A N 1
ATOM 1376 C CA . VAL A 1 171 ? -1.490 -8.827 8.005 1.00 78.69 171 VAL A CA 1
ATOM 1377 C C . VAL A 1 171 ? -2.563 -9.665 8.705 1.00 78.69 171 VAL A C 1
ATOM 1379 O O . VAL A 1 171 ? -3.249 -9.154 9.588 1.00 78.69 171 VAL A O 1
ATOM 1382 N N . THR A 1 172 ? -2.663 -10.960 8.396 1.00 84.00 172 THR A N 1
ATOM 1383 C CA . THR A 1 172 ? -3.642 -11.864 9.015 1.00 84.00 172 THR A CA 1
ATOM 1384 C C . THR A 1 172 ? -3.463 -11.962 10.530 1.00 84.00 172 THR A C 1
ATOM 1386 O O . THR A 1 172 ? -4.433 -11.818 11.269 1.00 84.00 172 THR A O 1
ATOM 1389 N N . LEU A 1 173 ? -2.235 -12.136 11.026 1.00 86.50 173 LEU A N 1
ATOM 1390 C CA . LEU A 1 173 ? -1.971 -12.198 12.468 1.00 86.50 173 LEU A CA 1
ATOM 1391 C C . LEU A 1 173 ? -2.319 -10.885 13.175 1.00 86.50 173 LEU A C 1
ATOM 1393 O O . LEU A 1 173 ? -2.897 -10.904 14.263 1.00 86.50 173 LEU A O 1
ATOM 1397 N N . SER A 1 174 ? -2.010 -9.748 12.547 1.00 81.69 174 SER A N 1
ATOM 1398 C CA . SER A 1 174 ? -2.349 -8.427 13.083 1.00 81.69 174 SER A CA 1
ATOM 1399 C C . SER A 1 174 ? -3.857 -8.173 13.154 1.00 81.69 174 SER A C 1
ATOM 1401 O O . SER A 1 174 ? -4.295 -7.370 13.972 1.00 81.69 174 SER A O 1
ATOM 1403 N N . ALA A 1 175 ? -4.638 -8.881 12.339 1.00 82.00 175 ALA A N 1
ATOM 1404 C CA . ALA A 1 175 ? -6.094 -8.860 12.310 1.00 82.00 175 ALA A CA 1
ATOM 1405 C C . ALA A 1 175 ? -6.716 -9.810 13.355 1.00 82.00 175 ALA A C 1
ATOM 1407 O O . ALA A 1 175 ? -7.568 -9.397 14.144 1.00 82.00 175 ALA A O 1
ATOM 1408 N N . GLU A 1 176 ? -6.273 -11.069 13.395 1.00 87.38 176 GLU A N 1
ATOM 1409 C CA . GLU A 1 176 ? -6.870 -12.122 14.232 1.00 87.38 176 GLU A CA 1
ATOM 1410 C C . GLU A 1 176 ? -6.517 -11.976 15.721 1.00 87.38 176 GLU A C 1
ATOM 1412 O O . GLU A 1 176 ? -7.355 -12.219 16.594 1.00 87.38 176 GLU A O 1
ATOM 1417 N N . LEU A 1 177 ? -5.296 -11.534 16.048 1.00 89.25 177 LEU A N 1
ATOM 1418 C CA . LEU A 1 177 ? -4.862 -11.419 17.445 1.00 89.25 177 LEU A CA 1
ATOM 1419 C C . LEU A 1 177 ? -5.646 -10.360 18.236 1.00 89.25 177 LEU A C 1
ATOM 1421 O O . LEU A 1 177 ? -6.075 -10.677 19.347 1.00 89.25 177 LEU A O 1
ATOM 1425 N N . PRO A 1 178 ? -5.909 -9.140 17.721 1.00 85.81 178 PRO A N 1
ATOM 1426 C CA . PRO A 1 178 ? -6.783 -8.188 18.402 1.00 85.81 178 PRO A CA 1
ATOM 1427 C C . PRO A 1 178 ? -8.216 -8.695 18.556 1.00 85.81 178 PRO A C 1
ATOM 1429 O O . PRO A 1 178 ? -8.810 -8.478 19.610 1.00 85.81 178 PRO A O 1
ATOM 1432 N N . ILE A 1 179 ? -8.771 -9.393 17.558 1.00 86.50 179 ILE A N 1
ATOM 1433 C CA . ILE A 1 179 ? -10.115 -9.989 17.654 1.00 86.50 179 ILE A CA 1
ATOM 1434 C C . ILE A 1 179 ? -10.162 -10.970 18.827 1.00 86.50 179 ILE A C 1
ATOM 1436 O O . ILE A 1 179 ? -11.024 -10.854 19.704 1.00 86.50 179 ILE A O 1
ATOM 1440 N N . HIS A 1 180 ? -9.176 -11.864 18.894 1.00 88.94 180 HIS A N 1
ATOM 1441 C CA . HIS A 1 180 ? -9.046 -12.837 19.970 1.00 88.94 180 HIS A CA 1
ATOM 1442 C C . HIS A 1 180 ? -8.815 -12.169 21.339 1.00 88.94 180 HIS A C 1
ATOM 1444 O O . HIS A 1 180 ? -9.466 -12.517 22.322 1.00 88.94 180 HIS A O 1
ATOM 1450 N N . TRP A 1 181 ? -7.927 -11.173 21.431 1.00 89.50 181 TRP A N 1
ATOM 1451 C CA . TRP A 1 181 ? -7.608 -10.501 22.697 1.00 89.50 181 TRP A CA 1
ATOM 1452 C C . TRP A 1 181 ? -8.733 -9.632 23.254 1.00 89.50 181 TRP A C 1
ATOM 1454 O O . TRP A 1 181 ? -8.771 -9.443 24.471 1.00 89.50 181 TRP A O 1
ATOM 1464 N N . ASN A 1 182 ? -9.613 -9.111 22.396 1.00 86.00 182 ASN A N 1
ATOM 1465 C CA . ASN A 1 182 ? -10.784 -8.330 22.800 1.00 86.00 182 ASN A CA 1
ATOM 1466 C C . ASN A 1 182 ? -12.062 -9.190 22.898 1.00 86.00 182 ASN A C 1
ATOM 1468 O O . ASN A 1 182 ? -13.140 -8.649 23.125 1.00 86.00 182 ASN A O 1
ATOM 1472 N N . GLY A 1 183 ? -11.962 -10.517 22.732 1.00 87.50 183 GLY A N 1
ATOM 1473 C CA . GLY A 1 183 ? -13.090 -11.440 22.896 1.00 87.50 183 GLY A CA 1
ATOM 1474 C C . GLY A 1 183 ? -14.220 -11.234 21.884 1.00 87.50 183 GLY A C 1
ATOM 1475 O O . GLY A 1 183 ? -15.377 -11.537 22.175 1.00 87.50 183 GLY A O 1
ATOM 1476 N N . ILE A 1 184 ? -13.912 -10.692 20.704 1.00 83.50 184 ILE A N 1
ATOM 1477 C CA . ILE A 1 184 ? -14.919 -10.407 19.684 1.00 83.50 184 ILE A CA 1
ATOM 1478 C C . ILE A 1 184 ? -15.281 -11.728 19.001 1.00 83.50 184 ILE A C 1
ATOM 1480 O O . ILE A 1 184 ? -14.491 -12.301 18.256 1.00 83.50 184 ILE A O 1
ATOM 1484 N N . THR A 1 185 ? -16.492 -12.218 19.256 1.00 87.12 185 THR A N 1
ATOM 1485 C CA . THR A 1 185 ? -17.014 -13.454 18.661 1.00 87.12 185 THR A CA 1
ATOM 1486 C C . THR A 1 185 ? -17.970 -13.151 17.505 1.00 87.12 185 THR A C 1
ATOM 1488 O O . THR A 1 185 ? -18.500 -12.048 17.378 1.00 87.12 185 THR A O 1
ATOM 1491 N N . GLY A 1 186 ? -18.174 -14.128 16.619 1.00 84.06 186 GLY A N 1
ATOM 1492 C CA . GLY A 1 186 ? -19.136 -14.027 15.514 1.00 84.06 186 GLY A CA 1
ATOM 1493 C C . GLY A 1 186 ? -18.623 -13.365 14.229 1.00 84.06 186 GLY A C 1
ATOM 1494 O O . GLY A 1 186 ? -19.309 -13.452 13.216 1.00 84.06 186 GLY A O 1
ATOM 1495 N N . VAL A 1 187 ? -17.416 -12.787 14.216 1.00 81.00 187 VAL A N 1
ATOM 1496 C CA . VAL A 1 187 ? -16.815 -12.170 13.007 1.00 81.00 187 VAL A CA 1
ATOM 1497 C C . VAL A 1 187 ? -16.342 -13.221 11.992 1.00 81.00 187 VAL A C 1
ATOM 1499 O O . VAL A 1 187 ? -16.382 -12.985 10.788 1.00 81.00 187 VAL A O 1
ATOM 1502 N N . GLN A 1 188 ? -15.965 -14.411 12.470 1.00 77.50 188 GLN A N 1
ATOM 1503 C CA . GLN A 1 188 ? -15.534 -15.550 11.643 1.00 77.50 188 GLN A CA 1
ATOM 1504 C C . GLN A 1 188 ? -16.703 -16.388 11.091 1.00 77.50 188 GLN A C 1
ATOM 1506 O O . GLN A 1 188 ? -16.503 -17.419 10.451 1.00 77.50 188 GLN A O 1
ATOM 1511 N N . SER A 1 189 ? -17.948 -15.991 11.358 1.00 81.06 189 SER A N 1
ATOM 1512 C CA . SER A 1 189 ? -19.103 -16.659 10.766 1.00 81.06 189 SER A CA 1
ATOM 1513 C C . SER A 1 189 ? -19.161 -16.312 9.279 1.00 81.06 189 SER A C 1
ATOM 1515 O O . SER A 1 189 ? -19.429 -15.166 8.956 1.00 81.06 189 SER A O 1
ATOM 1517 N N . MET A 1 190 ? -19.037 -17.299 8.385 1.00 74.75 190 MET A N 1
ATOM 1518 C CA . MET A 1 190 ? -19.159 -17.125 6.921 1.00 74.75 190 MET A CA 1
ATOM 1519 C C . MET A 1 190 ? -20.589 -16.830 6.428 1.00 74.75 190 MET A C 1
ATOM 1521 O O . MET A 1 190 ? -20.864 -16.835 5.232 1.00 74.75 190 MET A O 1
ATOM 1525 N N . LYS A 1 191 ? -21.539 -16.605 7.340 1.00 83.00 191 LYS A N 1
ATOM 1526 C CA . LYS A 1 191 ? -22.933 -16.292 6.994 1.00 83.00 191 LYS A CA 1
ATOM 1527 C C . LYS A 1 191 ? -23.109 -14.980 6.200 1.00 83.00 191 LYS A C 1
ATOM 1529 O O . LYS A 1 191 ? -24.027 -14.937 5.384 1.00 83.00 191 LYS A O 1
ATOM 1534 N N . PRO A 1 192 ? -22.308 -13.909 6.396 1.00 85.06 192 PRO A N 1
ATOM 1535 C CA . PRO A 1 192 ? -22.428 -12.691 5.608 1.00 85.06 192 PRO A CA 1
ATOM 1536 C C . PRO A 1 192 ? -21.944 -12.895 4.169 1.00 85.06 192 PRO A C 1
ATOM 1538 O O . PRO A 1 192 ? -20.803 -13.285 3.924 1.00 85.06 192 PRO A O 1
ATOM 1541 N N . VAL A 1 193 ? -22.784 -12.504 3.209 1.00 83.81 193 VAL A N 1
ATOM 1542 C CA . VAL A 1 193 ? -22.489 -12.542 1.763 1.00 83.81 193 VAL A CA 1
ATOM 1543 C C . VAL A 1 193 ? -21.192 -11.792 1.412 1.00 83.81 193 VAL A C 1
ATOM 1545 O O . VAL A 1 193 ? -20.476 -12.189 0.495 1.00 83.81 193 VAL A O 1
ATOM 1548 N N . GLY A 1 194 ? -20.842 -10.754 2.181 1.00 79.25 194 GLY A N 1
ATOM 1549 C CA . GLY A 1 194 ? -19.634 -9.951 1.964 1.00 79.25 194 GLY A CA 1
ATOM 1550 C C . GLY A 1 194 ? -18.310 -10.713 2.102 1.00 79.25 194 GLY A C 1
ATOM 1551 O O . GLY A 1 194 ? -17.342 -10.336 1.453 1.00 79.25 194 GLY A O 1
ATOM 1552 N N . GLN A 1 195 ? -18.253 -11.792 2.892 1.00 80.31 195 GLN A N 1
ATOM 1553 C CA . GLN A 1 195 ? -17.051 -12.635 3.007 1.00 80.31 195 GLN A CA 1
ATOM 1554 C C . GLN A 1 195 ? -17.032 -13.766 1.968 1.00 80.31 195 GLN A C 1
ATOM 1556 O O . GLN A 1 195 ? -15.964 -14.192 1.530 1.00 80.31 195 GLN A O 1
ATOM 1561 N N . LEU A 1 196 ? -18.212 -14.225 1.540 1.00 86.00 196 LEU A N 1
ATOM 1562 C CA . LEU A 1 196 ? -18.351 -15.330 0.594 1.00 86.00 196 LEU A CA 1
ATOM 1563 C C . LEU A 1 196 ? -17.827 -14.962 -0.802 1.00 86.00 196 LEU A C 1
ATOM 1565 O O . LEU A 1 196 ? -17.144 -15.767 -1.430 1.00 86.00 196 LEU A O 1
ATOM 1569 N N . VAL A 1 197 ? -18.115 -13.748 -1.285 1.00 87.81 197 VAL A N 1
ATOM 1570 C CA . VAL A 1 197 ? -17.727 -13.329 -2.644 1.00 87.81 197 VAL A CA 1
ATOM 1571 C C . VAL A 1 197 ? -16.199 -13.303 -2.833 1.00 87.81 197 VAL A C 1
ATOM 1573 O O . VAL A 1 197 ? -15.721 -13.986 -3.741 1.00 87.81 197 VAL A O 1
ATOM 1576 N N . PRO A 1 198 ? -15.400 -12.616 -1.988 1.00 81.81 198 PRO A N 1
ATOM 1577 C CA . PRO A 1 198 ? -13.940 -12.650 -2.101 1.00 81.81 198 PRO A CA 1
ATOM 1578 C C . PRO A 1 198 ? -13.356 -14.062 -1.973 1.00 81.81 198 PRO A C 1
ATOM 1580 O O . PRO A 1 198 ? -12.393 -14.389 -2.662 1.00 81.81 198 PRO A O 1
ATOM 1583 N N . PHE A 1 199 ? -13.951 -14.911 -1.130 1.00 84.88 199 PHE A N 1
ATOM 1584 C CA . PHE A 1 199 ? -13.512 -16.293 -0.941 1.00 84.88 199 PHE A CA 1
ATOM 1585 C C . PHE A 1 199 ? -13.684 -17.138 -2.211 1.00 84.88 199 PHE A C 1
ATOM 1587 O O . PHE A 1 199 ? -12.749 -17.814 -2.638 1.00 84.88 199 PHE A O 1
ATOM 1594 N N . VAL A 1 200 ? -14.847 -17.053 -2.863 1.00 89.81 200 VAL A N 1
ATOM 1595 C CA . VAL A 1 200 ? -15.108 -17.769 -4.122 1.00 89.81 200 VAL A CA 1
ATOM 1596 C C . VAL A 1 200 ? -14.180 -17.281 -5.237 1.00 89.81 200 VAL A C 1
ATOM 1598 O O . VAL A 1 200 ? -13.635 -18.096 -5.981 1.00 89.81 200 VAL A O 1
ATOM 1601 N N . VAL A 1 201 ? -13.943 -15.968 -5.325 1.00 91.44 201 VAL A N 1
ATOM 1602 C CA . VAL A 1 201 ?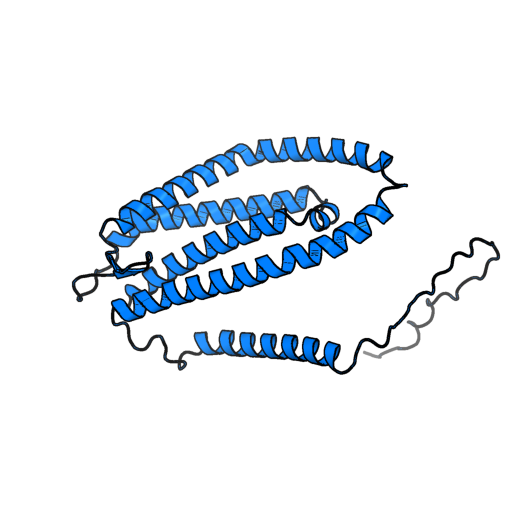 -13.003 -15.391 -6.302 1.00 91.44 201 VAL A CA 1
ATOM 1603 C C . VAL A 1 201 ? -11.580 -15.896 -6.059 1.00 91.44 201 VAL A C 1
ATOM 1605 O O . VAL A 1 201 ? -10.914 -16.306 -7.009 1.00 91.44 201 VAL A O 1
ATOM 1608 N N . ALA A 1 202 ? -11.126 -15.928 -4.803 1.00 84.94 202 ALA A N 1
ATOM 1609 C CA . ALA A 1 202 ? -9.807 -16.444 -4.454 1.00 84.94 202 ALA A CA 1
ATOM 1610 C C . ALA A 1 202 ? -9.642 -17.913 -4.877 1.00 84.94 202 ALA A C 1
ATOM 1612 O O . ALA A 1 202 ? -8.645 -18.247 -5.511 1.00 84.94 202 ALA A O 1
ATOM 1613 N N . ILE A 1 203 ? -10.643 -18.766 -4.623 1.00 92.94 203 ILE A N 1
ATOM 1614 C CA . ILE A 1 203 ? -10.628 -20.170 -5.067 1.00 92.94 203 ILE A CA 1
ATOM 1615 C C . ILE A 1 203 ? -10.561 -20.264 -6.593 1.00 92.94 203 ILE A C 1
ATOM 1617 O O . ILE A 1 203 ? -9.738 -21.013 -7.115 1.00 92.94 203 ILE A O 1
ATOM 1621 N N . GLY A 1 204 ? -11.388 -19.504 -7.317 1.00 93.19 204 GLY A N 1
ATOM 1622 C CA . GLY A 1 204 ? -11.389 -19.517 -8.782 1.00 93.19 204 GLY A CA 1
ATOM 1623 C C . GLY A 1 204 ? -10.026 -19.144 -9.371 1.00 93.19 204 GLY A C 1
ATOM 1624 O O . GLY A 1 204 ? -9.532 -19.814 -10.280 1.00 93.19 204 GLY A O 1
ATOM 1625 N N . LEU A 1 205 ? -9.374 -18.125 -8.803 1.00 90.50 205 LEU A N 1
ATOM 1626 C CA . LEU A 1 205 ? -8.020 -17.726 -9.187 1.00 90.50 205 LEU A CA 1
ATOM 1627 C C . LEU A 1 205 ? -6.985 -18.804 -8.843 1.00 90.50 205 LEU A C 1
ATOM 1629 O O . LEU A 1 205 ? -6.153 -19.131 -9.688 1.00 90.50 205 LEU A O 1
ATOM 1633 N N . SER A 1 206 ? -7.054 -19.401 -7.648 1.00 87.44 206 SER A N 1
ATOM 1634 C CA . SER A 1 206 ? -6.157 -20.492 -7.248 1.00 87.44 206 SER A CA 1
ATOM 1635 C C . SER A 1 206 ? -6.282 -21.708 -8.165 1.00 87.44 206 SER A C 1
ATOM 1637 O O . SER A 1 206 ? -5.265 -22.266 -8.572 1.00 87.44 206 SER A O 1
ATOM 1639 N N . VAL A 1 207 ? -7.505 -22.088 -8.546 1.00 95.56 207 VAL A N 1
ATOM 1640 C CA . VAL A 1 207 ? -7.758 -23.195 -9.480 1.00 95.56 207 VAL A CA 1
ATOM 1641 C C . VAL A 1 207 ? -7.199 -22.882 -10.867 1.00 95.56 207 VAL A C 1
ATOM 1643 O O . VAL A 1 207 ? -6.557 -23.744 -11.459 1.00 95.56 207 VAL A O 1
ATOM 1646 N N . ASN A 1 208 ? -7.374 -21.657 -11.374 1.00 92.25 208 ASN A N 1
ATOM 1647 C CA . ASN A 1 208 ? -6.824 -21.252 -12.671 1.00 92.25 208 ASN A CA 1
ATOM 1648 C C . ASN A 1 208 ? -5.286 -21.317 -12.689 1.00 92.25 208 ASN A C 1
ATOM 1650 O O . ASN A 1 208 ? -4.698 -21.885 -13.607 1.00 92.25 208 ASN A O 1
ATOM 1654 N N . VAL A 1 209 ? -4.626 -20.795 -11.649 1.00 86.12 209 VAL A N 1
ATOM 1655 C CA . VAL A 1 209 ? -3.160 -20.867 -11.522 1.00 86.12 209 VAL A CA 1
ATOM 1656 C C . VAL A 1 209 ? -2.700 -22.320 -11.436 1.00 86.12 209 VAL A C 1
ATOM 1658 O O . VAL A 1 209 ? -1.790 -22.719 -12.160 1.00 86.12 209 VAL A O 1
ATOM 1661 N N . PHE A 1 210 ? -3.353 -23.130 -10.601 1.00 90.75 210 PHE A N 1
ATOM 1662 C CA . PHE A 1 210 ? -3.018 -24.544 -10.460 1.00 90.75 210 PHE A CA 1
ATOM 1663 C C . PHE A 1 210 ? -3.182 -25.298 -11.785 1.00 90.75 210 PHE A C 1
ATOM 1665 O O . PHE A 1 210 ? -2.292 -26.048 -12.176 1.00 90.75 210 PHE A O 1
ATOM 1672 N N . TYR A 1 211 ? -4.264 -25.040 -12.522 1.00 93.88 211 TYR A N 1
ATOM 1673 C CA . TYR A 1 211 ? -4.494 -25.612 -13.846 1.00 93.88 211 TYR A CA 1
ATOM 1674 C C . TYR A 1 211 ? -3.385 -25.244 -14.839 1.00 93.88 211 TYR A C 1
ATOM 1676 O O . TYR A 1 211 ? -2.889 -26.119 -15.541 1.00 93.88 211 TYR A O 1
ATOM 1684 N N . GLN A 1 212 ? -2.945 -23.982 -14.879 1.00 86.88 212 GLN A N 1
ATOM 1685 C CA . GLN A 1 212 ? -1.854 -23.557 -15.764 1.00 86.88 212 GLN A CA 1
ATOM 1686 C C . GLN A 1 212 ? -0.522 -24.225 -15.413 1.00 86.88 212 GLN A C 1
ATOM 1688 O O . GLN A 1 212 ? 0.203 -24.655 -16.309 1.00 86.88 212 GLN A O 1
ATOM 1693 N N . VAL A 1 213 ? -0.214 -24.345 -14.119 1.00 86.69 213 VAL A N 1
ATOM 1694 C CA . VAL A 1 213 ? 0.993 -25.030 -13.637 1.00 86.69 213 VAL A CA 1
ATOM 1695 C C . VAL A 1 213 ? 0.951 -26.508 -14.022 1.00 86.69 213 VAL A C 1
ATOM 1697 O O . VAL A 1 213 ? 1.883 -27.003 -14.649 1.00 86.69 213 VAL A O 1
ATOM 1700 N N . VAL A 1 214 ? -0.151 -27.199 -13.723 1.00 92.44 214 VAL A N 1
ATOM 1701 C CA . VAL A 1 214 ? -0.341 -28.613 -14.076 1.00 92.44 214 VAL A CA 1
ATOM 1702 C C . VAL A 1 214 ? -0.282 -28.817 -15.588 1.00 92.44 214 VAL A C 1
ATOM 1704 O O . VAL A 1 214 ? 0.382 -29.744 -16.041 1.00 92.44 214 VAL A O 1
ATOM 1707 N N . LYS A 1 215 ? -0.907 -27.936 -16.381 1.00 90.75 215 LYS A N 1
ATOM 1708 C CA . LYS A 1 215 ? -0.862 -28.003 -17.846 1.00 90.75 215 LYS A CA 1
ATOM 1709 C C . LYS A 1 215 ? 0.578 -27.919 -18.363 1.00 90.75 215 LYS A C 1
ATOM 1711 O O . LYS A 1 215 ? 0.941 -28.723 -19.210 1.00 90.75 215 LYS A O 1
ATOM 1716 N N . ARG A 1 216 ? 1.397 -27.006 -17.824 1.00 88.50 216 ARG A N 1
ATOM 1717 C CA . ARG A 1 216 ? 2.820 -26.882 -18.189 1.00 88.50 216 ARG A CA 1
ATOM 1718 C C . ARG A 1 216 ? 3.656 -28.100 -17.791 1.00 88.50 216 ARG A C 1
ATOM 1720 O O . ARG A 1 216 ? 4.574 -28.450 -18.517 1.00 88.50 216 ARG A O 1
ATOM 1727 N N . TYR A 1 217 ? 3.361 -28.729 -16.652 1.00 91.75 217 TYR A N 1
ATOM 1728 C CA . TYR A 1 217 ? 4.107 -29.906 -16.193 1.00 91.75 217 TYR A CA 1
ATOM 1729 C C . TYR A 1 217 ? 3.695 -31.205 -16.897 1.00 91.75 217 TYR A C 1
ATOM 1731 O O . TYR A 1 217 ? 4.548 -32.056 -17.125 1.00 91.75 217 TYR A O 1
ATOM 1739 N N . LEU A 1 218 ? 2.405 -31.386 -17.204 1.00 93.88 218 LEU A N 1
ATOM 1740 C CA . LEU A 1 218 ? 1.890 -32.625 -17.798 1.00 93.88 218 LEU A CA 1
ATOM 1741 C C . LEU A 1 218 ? 2.003 -32.652 -19.319 1.00 93.88 218 LEU A C 1
ATOM 1743 O O . LEU A 1 218 ? 2.392 -33.671 -19.878 1.00 93.88 218 LEU A O 1
ATOM 1747 N N . PHE A 1 219 ? 1.660 -31.551 -19.985 1.00 90.81 219 PHE A N 1
ATOM 1748 C CA . PHE A 1 219 ? 1.764 -31.424 -21.438 1.00 90.81 219 PHE A CA 1
ATOM 1749 C C . PHE A 1 219 ? 3.065 -30.717 -21.774 1.00 90.81 219 PHE A C 1
ATOM 1751 O O . PHE A 1 219 ? 3.014 -29.690 -22.443 1.00 90.81 219 PHE A O 1
ATOM 1758 N N . GLY A 1 220 ? 4.170 -31.217 -21.194 1.00 70.88 220 GLY A N 1
ATOM 1759 C CA . GLY A 1 220 ? 5.510 -30.642 -21.291 1.00 70.88 220 GLY A CA 1
ATOM 1760 C C . GLY A 1 220 ? 5.703 -29.976 -22.640 1.00 70.88 220 GLY A C 1
ATOM 1761 O O . GLY A 1 220 ? 5.340 -30.568 -23.648 1.00 70.88 220 GLY A O 1
ATOM 1762 N N . ASP A 1 221 ? 6.150 -28.723 -22.599 1.00 61.66 221 ASP A N 1
ATOM 1763 C CA . ASP A 1 221 ? 6.299 -27.828 -23.743 1.00 61.66 221 ASP A CA 1
ATOM 1764 C C . ASP A 1 221 ? 7.124 -28.544 -24.825 1.00 61.66 221 ASP A C 1
ATOM 1766 O O . ASP A 1 221 ? 8.354 -28.500 -24.822 1.00 61.66 221 ASP A O 1
ATOM 1770 N N . ASP A 1 222 ? 6.447 -29.307 -25.687 1.00 59.72 222 ASP A N 1
ATOM 1771 C CA . ASP A 1 222 ? 7.024 -29.946 -26.858 1.00 59.72 222 ASP A CA 1
ATOM 1772 C C . ASP A 1 222 ? 7.398 -28.777 -27.751 1.00 59.72 222 ASP A C 1
ATOM 1774 O O . ASP A 1 222 ? 6.540 -28.218 -28.431 1.00 59.72 222 ASP A O 1
ATOM 1778 N N . GLY A 1 223 ? 8.654 -28.344 -27.609 1.00 54.78 223 GLY A N 1
ATOM 1779 C CA . GLY A 1 223 ? 9.204 -27.104 -28.127 1.00 54.78 223 GLY A CA 1
ATOM 1780 C C . GLY A 1 223 ? 8.587 -26.698 -29.454 1.00 54.78 223 GLY A C 1
ATOM 1781 O O . GLY A 1 223 ? 9.005 -27.162 -30.514 1.00 54.78 223 GLY A O 1
ATOM 1782 N N . GLY A 1 224 ? 7.620 -25.784 -29.377 1.00 48.84 224 GLY A N 1
ATOM 1783 C CA . GLY A 1 224 ? 7.151 -25.008 -30.509 1.00 48.84 224 GLY A CA 1
ATOM 1784 C C . GLY A 1 224 ? 8.250 -24.037 -30.901 1.00 48.84 224 GLY A C 1
ATOM 1785 O O . GLY A 1 224 ? 8.150 -22.845 -30.628 1.00 48.84 224 GLY A O 1
ATOM 1786 N N . GLY A 1 225 ? 9.317 -24.577 -31.493 1.00 51.16 225 GLY A N 1
ATOM 1787 C CA . GLY A 1 225 ? 10.271 -23.823 -32.275 1.00 51.16 225 GLY A CA 1
ATOM 1788 C C . GLY A 1 225 ? 9.498 -23.055 -33.334 1.00 51.16 225 GLY A C 1
ATOM 1789 O O . GLY A 1 225 ? 8.909 -23.640 -34.239 1.00 51.16 225 GLY A O 1
ATOM 1790 N N . SER A 1 226 ? 9.487 -21.739 -33.184 1.00 49.12 226 SER A N 1
ATOM 1791 C CA . SER A 1 226 ? 9.228 -20.821 -34.281 1.00 49.12 226 SER A CA 1
ATOM 1792 C C . SER A 1 226 ? 10.547 -20.125 -34.601 1.00 49.12 226 SER A C 1
ATOM 1794 O O . SER A 1 226 ? 10.638 -18.904 -34.567 1.00 49.12 226 SER A O 1
ATOM 1796 N N . ASP A 1 227 ? 11.569 -20.937 -34.885 1.00 49.16 227 ASP A N 1
ATOM 1797 C CA . ASP A 1 227 ? 12.743 -20.545 -35.666 1.00 49.16 227 ASP A CA 1
ATOM 1798 C C . ASP A 1 227 ? 12.321 -20.515 -37.142 1.00 49.16 227 ASP A C 1
ATOM 1800 O O . ASP A 1 227 ? 12.687 -21.379 -37.932 1.00 49.16 227 ASP A O 1
ATOM 1804 N N . CYS A 1 228 ? 11.470 -19.558 -37.500 1.00 53.09 228 CYS A N 1
ATOM 1805 C CA . CYS A 1 228 ? 11.094 -19.289 -38.882 1.00 53.09 228 CYS A CA 1
ATOM 1806 C C . CYS A 1 228 ? 10.864 -17.786 -39.015 1.00 53.09 228 CYS A C 1
ATOM 1808 O O . CYS A 1 228 ? 9.720 -17.364 -38.944 1.00 53.09 228 CYS A O 1
ATOM 1810 N N . ASP A 1 229 ? 11.937 -17.008 -39.134 1.00 49.12 229 ASP A N 1
ATOM 1811 C CA . ASP A 1 229 ? 11.979 -15.755 -39.901 1.00 49.12 229 ASP A CA 1
ATOM 1812 C C . ASP A 1 229 ? 13.468 -15.398 -40.087 1.00 49.12 229 ASP A C 1
ATOM 1814 O O . ASP A 1 229 ? 14.117 -14.879 -39.186 1.00 49.12 229 ASP A O 1
ATOM 1818 N N . ASN A 1 230 ? 14.122 -15.997 -41.086 1.00 49.62 230 ASN A N 1
ATOM 1819 C CA . ASN A 1 230 ? 14.310 -15.449 -42.440 1.00 49.62 230 ASN A CA 1
ATOM 1820 C C . ASN A 1 230 ? 15.326 -14.294 -42.499 1.00 49.62 230 ASN A C 1
ATOM 1822 O O . ASN A 1 230 ? 14.992 -13.160 -42.832 1.00 49.62 230 ASN A O 1
ATOM 1826 N N . ASP A 1 231 ? 16.602 -14.637 -42.305 1.00 47.97 231 ASP A N 1
ATOM 1827 C CA . ASP A 1 231 ? 17.709 -13.955 -42.981 1.00 47.97 231 ASP A CA 1
ATOM 1828 C C . ASP A 1 231 ? 17.669 -14.322 -44.475 1.00 47.97 231 ASP A C 1
ATOM 1830 O O . ASP A 1 231 ? 18.350 -15.230 -44.953 1.00 47.97 231 ASP A O 1
ATOM 1834 N N . SER A 1 232 ? 16.797 -13.663 -45.230 1.00 50.31 232 SER A N 1
ATOM 1835 C CA . SER A 1 232 ? 16.804 -13.713 -46.694 1.00 50.31 232 SER A CA 1
ATOM 1836 C C . SER A 1 232 ? 16.558 -12.314 -47.237 1.00 50.31 232 SER A C 1
ATOM 1838 O O . SER A 1 232 ? 15.507 -12.012 -47.794 1.00 50.31 232 SER A O 1
ATOM 1840 N N . ASP A 1 233 ? 17.564 -11.464 -47.046 1.00 51.22 233 ASP A N 1
ATOM 1841 C CA . ASP A 1 233 ? 17.787 -10.259 -47.843 1.00 51.22 233 ASP A CA 1
ATOM 1842 C C . ASP A 1 233 ? 18.510 -10.654 -49.144 1.00 51.22 233 ASP A C 1
ATOM 1844 O O . ASP A 1 233 ? 19.645 -10.268 -49.399 1.00 51.22 233 ASP A O 1
ATOM 1848 N N . ASP A 1 234 ? 17.854 -11.499 -49.942 1.00 51.97 234 ASP A N 1
ATOM 1849 C CA . ASP A 1 234 ? 18.125 -11.617 -51.371 1.00 51.97 234 ASP A CA 1
ATOM 1850 C C . ASP A 1 234 ? 16.821 -11.244 -52.069 1.00 51.97 234 ASP A C 1
ATOM 1852 O O . ASP A 1 234 ? 15.818 -11.961 -52.028 1.00 51.97 234 ASP A O 1
ATOM 1856 N N . GLY A 1 235 ? 16.819 -10.035 -52.622 1.00 56.47 235 GLY A N 1
ATOM 1857 C CA . GLY A 1 235 ? 15.667 -9.459 -53.280 1.00 56.47 235 GLY A CA 1
ATOM 1858 C C . GLY A 1 235 ? 15.195 -10.323 -54.438 1.00 56.47 235 GLY A C 1
ATOM 1859 O O . GLY A 1 235 ? 15.901 -10.461 -55.423 1.00 56.47 235 GLY A O 1
ATOM 1860 N N . ASP A 1 236 ? 13.961 -10.804 -54.336 1.00 54.00 236 ASP A N 1
ATOM 1861 C CA . ASP A 1 236 ? 13.078 -11.031 -55.471 1.00 54.00 236 ASP A CA 1
ATOM 1862 C C . ASP A 1 236 ? 11.630 -10.871 -54.991 1.00 54.00 236 ASP A C 1
ATOM 1864 O O . ASP A 1 236 ? 11.156 -11.527 -54.063 1.00 54.00 236 ASP A O 1
ATOM 1868 N N . GLY A 1 237 ? 10.933 -9.907 -55.592 1.00 54.69 237 GLY A N 1
ATOM 1869 C CA . GLY A 1 237 ? 9.602 -9.483 -55.183 1.00 54.69 237 GLY A CA 1
ATOM 1870 C C . GLY A 1 237 ? 8.560 -10.588 -55.331 1.00 54.69 237 GLY A C 1
ATOM 1871 O O . GLY A 1 237 ? 8.104 -10.879 -56.436 1.00 54.69 237 GLY A O 1
ATOM 1872 N N . VAL A 1 238 ? 8.099 -11.127 -54.204 1.00 55.41 238 VAL A N 1
ATOM 1873 C CA . VAL A 1 238 ? 6.866 -11.914 -54.138 1.00 55.41 238 VAL A CA 1
ATOM 1874 C C . VAL A 1 238 ? 5.831 -11.120 -53.355 1.00 55.41 238 VAL A C 1
ATOM 1876 O O . VAL A 1 238 ? 5.922 -10.899 -52.152 1.00 55.41 238 VAL A O 1
ATOM 1879 N N . GLN A 1 239 ? 4.849 -10.633 -54.102 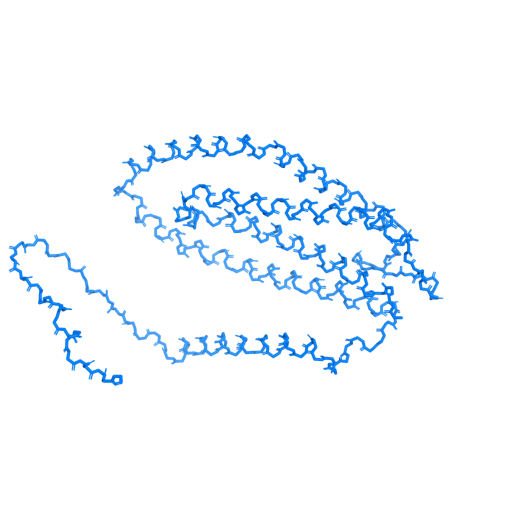1.00 48.97 239 GLN A N 1
ATOM 1880 C CA . GLN A 1 239 ? 3.762 -9.788 -53.639 1.00 48.97 239 GLN A CA 1
ATOM 1881 C C . GLN A 1 239 ? 2.739 -10.651 -52.885 1.00 48.97 239 GLN A C 1
ATOM 1883 O O . GLN A 1 239 ? 2.092 -11.513 -53.482 1.00 48.97 239 GLN A O 1
ATOM 1888 N N . CYS A 1 240 ? 2.591 -10.442 -51.575 1.00 51.31 240 CYS A N 1
ATOM 1889 C CA . CYS A 1 240 ? 1.565 -11.127 -50.790 1.00 51.31 240 CYS A CA 1
ATOM 1890 C C . CYS A 1 240 ? 0.151 -10.728 -51.270 1.00 51.31 240 CYS A C 1
ATOM 1892 O O . CYS A 1 240 ? -0.086 -9.542 -51.532 1.00 51.31 240 CYS A O 1
ATOM 1894 N N . PRO A 1 241 ? -0.810 -11.671 -51.355 1.00 55.84 241 PRO A N 1
ATOM 1895 C CA . PRO A 1 241 ? -2.181 -11.366 -51.751 1.00 55.84 241 PRO A CA 1
ATOM 1896 C C . PRO A 1 241 ? -2.843 -10.464 -50.709 1.00 55.84 241 PRO A C 1
ATOM 1898 O O . PRO A 1 241 ? -2.881 -10.790 -49.522 1.00 55.84 241 PRO A O 1
ATOM 1901 N N . GLN A 1 242 ? -3.379 -9.326 -51.148 1.00 50.19 242 GLN A N 1
ATOM 1902 C CA . GLN A 1 242 ? -4.126 -8.435 -50.271 1.00 50.19 242 GLN A CA 1
ATOM 1903 C C . GLN A 1 242 ? -5.420 -9.106 -49.802 1.00 50.19 242 GLN A C 1
ATOM 1905 O O . GLN A 1 242 ? -6.307 -9.415 -50.595 1.00 50.19 242 GLN A O 1
ATOM 1910 N N . LEU A 1 243 ? -5.539 -9.286 -48.487 1.00 51.59 243 LEU A N 1
ATOM 1911 C CA . LEU A 1 243 ? -6.727 -9.786 -47.800 1.00 51.59 243 LEU A CA 1
ATOM 1912 C C . LEU A 1 243 ? -7.783 -8.668 -47.643 1.00 51.59 243 LEU A C 1
ATOM 1914 O O . LEU A 1 243 ? -8.283 -8.427 -46.552 1.00 51.59 243 LEU A O 1
ATOM 1918 N N . SER A 1 244 ? -8.076 -7.931 -48.718 1.00 53.38 244 SER A N 1
ATOM 1919 C CA . SER A 1 244 ? -9.004 -6.787 -48.728 1.00 53.38 244 SER A CA 1
ATOM 1920 C C . SER A 1 244 ? -10.325 -7.070 -49.458 1.00 53.38 244 SER A C 1
ATOM 1922 O O . SER A 1 244 ? -11.082 -6.145 -49.725 1.00 53.38 244 SER A O 1
ATOM 1924 N N . GLN A 1 245 ? -10.638 -8.336 -49.762 1.00 52.50 245 GLN A N 1
ATOM 1925 C CA . GLN A 1 245 ? -11.844 -8.713 -50.523 1.00 52.50 245 GLN A CA 1
ATOM 1926 C C . GLN A 1 245 ? -12.824 -9.660 -49.811 1.00 52.50 245 GLN A C 1
ATOM 1928 O O . GLN A 1 245 ? -13.754 -10.145 -50.447 1.00 52.50 245 GLN A O 1
ATOM 1933 N N . LEU A 1 246 ? -12.672 -9.925 -48.509 1.00 55.59 246 LEU A N 1
ATOM 1934 C CA . LEU A 1 246 ? -13.560 -10.866 -47.801 1.00 55.59 246 LEU A CA 1
ATOM 1935 C C . LEU A 1 246 ? -14.703 -10.226 -46.994 1.00 55.59 246 LEU A C 1
ATOM 1937 O O . LEU A 1 246 ? -15.544 -10.966 -46.490 1.00 55.59 246 LEU A O 1
ATOM 1941 N N . ASP A 1 247 ? -14.805 -8.893 -46.943 1.00 51.91 247 ASP A N 1
ATOM 1942 C CA . ASP A 1 247 ? -15.876 -8.206 -46.194 1.00 51.91 247 ASP A CA 1
ATOM 1943 C C . ASP A 1 247 ? -17.154 -7.898 -47.003 1.00 51.91 247 ASP A C 1
ATOM 1945 O O . ASP A 1 247 ? -18.156 -7.497 -46.418 1.00 51.91 247 ASP A O 1
ATOM 1949 N N . ASP A 1 248 ? -17.198 -8.163 -48.314 1.00 55.44 248 ASP A N 1
ATOM 1950 C CA . ASP A 1 248 ? -18.393 -7.871 -49.134 1.00 55.44 248 ASP A CA 1
ATOM 1951 C C . ASP A 1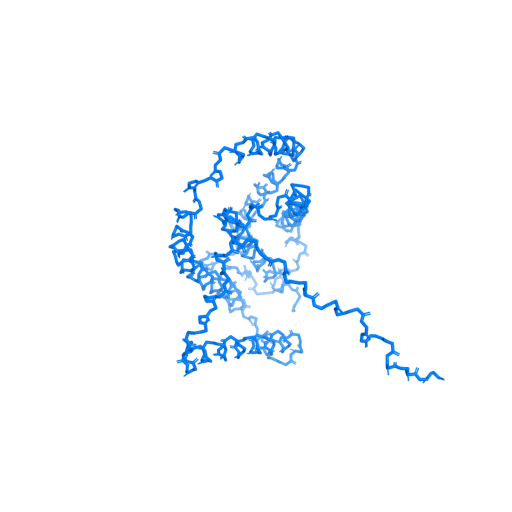 248 ? -19.389 -9.043 -49.264 1.00 55.44 248 ASP A C 1
ATOM 1953 O O . ASP A 1 248 ? -20.424 -8.904 -49.919 1.00 55.44 248 ASP A O 1
ATOM 1957 N N . GLN A 1 249 ? -19.131 -10.209 -48.653 1.00 51.25 249 GLN A N 1
ATOM 1958 C CA . GLN A 1 249 ? -19.937 -11.417 -48.918 1.00 51.25 249 GLN A CA 1
ATOM 1959 C C . GLN A 1 249 ? -20.909 -11.847 -47.806 1.00 51.25 249 GLN A C 1
ATOM 1961 O O . GLN A 1 249 ? -21.712 -12.753 -48.029 1.00 51.25 249 GLN A O 1
ATOM 1966 N N . TYR A 1 250 ? -20.932 -11.178 -46.649 1.00 54.44 250 TYR A N 1
ATOM 1967 C CA . TYR A 1 250 ? -21.926 -11.443 -45.597 1.00 54.44 250 TYR A CA 1
ATOM 1968 C C . TYR A 1 250 ? -22.911 -10.282 -45.447 1.00 54.44 250 TYR A C 1
ATOM 1970 O O . TYR A 1 250 ? -22.947 -9.572 -44.445 1.00 54.44 250 TYR A O 1
ATOM 1978 N N . GLY A 1 251 ? -23.757 -10.118 -46.466 1.00 49.62 251 GLY A N 1
ATOM 1979 C CA . GLY A 1 251 ? -24.970 -9.311 -46.376 1.00 49.62 251 GLY A CA 1
ATOM 1980 C C . GLY A 1 251 ? -25.956 -9.937 -45.390 1.00 49.62 251 GLY A C 1
ATOM 1981 O O . GLY A 1 251 ? -26.692 -10.857 -45.742 1.00 49.62 251 GLY A O 1
ATOM 1982 N N . ILE A 1 252 ? -25.968 -9.437 -44.155 1.00 59.22 252 ILE A N 1
ATOM 1983 C CA . ILE A 1 252 ? -27.021 -9.709 -43.174 1.00 59.22 252 ILE A CA 1
ATOM 1984 C C . ILE A 1 252 ? -28.147 -8.693 -43.428 1.00 59.22 252 ILE A C 1
ATOM 1986 O O . ILE A 1 252 ? -27.921 -7.497 -43.235 1.00 59.22 252 ILE A O 1
ATOM 1990 N N . PRO A 1 253 ? -29.341 -9.116 -43.881 1.00 64.44 253 PRO A N 1
ATOM 1991 C CA . PRO A 1 253 ? -30.479 -8.215 -44.006 1.00 64.44 253 PRO A CA 1
ATOM 1992 C C . PRO A 1 253 ? -31.012 -7.829 -42.616 1.00 64.44 253 PRO A C 1
ATOM 1994 O O . PRO A 1 253 ? -31.216 -8.695 -41.762 1.00 64.44 253 PRO A O 1
ATOM 1997 N N . LEU A 1 254 ? -31.212 -6.522 -42.422 1.00 56.59 254 LEU A N 1
ATOM 1998 C CA . LEU A 1 254 ? -31.998 -5.915 -41.339 1.00 56.59 254 LEU A CA 1
ATOM 1999 C C . LEU A 1 254 ? -33.500 -6.096 -41.586 1.00 56.59 254 LEU A C 1
ATOM 2001 O O . LEU A 1 254 ? -33.915 -5.971 -42.761 1.00 56.59 254 LEU A O 1
#